Protein AF-A0A969ILR8-F1 (afdb_monomer)

Mean predicted aligned error: 14.17 Å

Secondary structure (DSSP, 8-state):
------------------HHHHHHHHHHHHHHHH-TTS-TT------THHHHHHHHHHHH-HHHHHHHHHHHTT-TT--GGGGHHHHHHHHHHHHHHHHHHHHHHHHHHS-HHHHHHHHHHHHHHS-GGGTSS---THHHHHHHHHHHHHHHHHGGG-HHHHHHHHHHHHHHHHH-GGGGGHHHHHHHHHHHHHHTTTTS----S----

Radius of gyration: 22.95 Å; Cα contacts (8 Å, |Δi|>4): 126; chains: 1; bounding box: 60×44×80 Å

Solvent-accessible surface area (backbone atoms only — not comparable to full-atom values): 12408 Å² total; per-residue (Å²): 136,85,86,82,83,81,81,85,88,84,77,93,85,71,88,78,77,57,68,64,61,56,49,52,54,49,51,51,53,49,53,73,66,64,65,80,80,66,72,92,85,68,77,71,84,72,41,68,34,47,64,52,52,52,52,56,48,26,75,77,34,66,51,38,38,51,40,50,55,36,61,73,66,70,46,98,76,62,67,76,75,32,47,48,68,59,51,52,50,50,52,52,41,52,54,51,32,50,55,46,50,32,52,48,38,24,71,72,68,76,34,67,68,62,10,51,50,52,47,51,53,48,52,66,70,50,55,64,77,74,66,64,92,53,97,59,64,63,60,58,33,54,27,28,51,46,49,18,53,46,26,52,70,57,23,84,80,36,70,71,36,41,51,50,17,51,51,29,49,60,53,28,33,37,47,41,66,78,50,57,63,51,53,63,54,50,53,50,50,51,54,56,61,53,58,68,62,75,70,60,78,72,92,68,85,88,87,87,129

Structure (mmCIF, N/CA/C/O backbone):
data_AF-A0A969ILR8-F1
#
_entry.id   AF-A0A969ILR8-F1
#
loop_
_atom_site.group_PDB
_atom_site.id
_atom_site.type_symbol
_atom_site.label_atom_id
_atom_site.label_alt_id
_atom_site.label_comp_id
_atom_site.label_asym_id
_atom_site.label_entity_id
_atom_site.label_seq_id
_atom_site.pdbx_PDB_ins_code
_atom_site.Cartn_x
_atom_site.Cartn_y
_atom_site.Cartn_z
_atom_site.occupancy
_atom_site.B_iso_or_equiv
_atom_site.auth_seq_id
_atom_site.auth_comp_id
_atom_site.auth_asym_id
_atom_site.auth_atom_id
_atom_site.pdbx_PDB_model_num
ATOM 1 N N . MET A 1 1 ? 36.011 15.631 8.213 1.00 34.16 1 MET A N 1
ATOM 2 C CA . MET A 1 1 ? 35.643 14.406 8.957 1.00 34.16 1 MET A CA 1
ATOM 3 C C . MET A 1 1 ? 34.887 13.493 8.006 1.00 34.16 1 MET A C 1
ATOM 5 O O . MET A 1 1 ? 33.755 13.797 7.661 1.00 34.16 1 MET A O 1
ATOM 9 N N . ALA A 1 2 ? 35.553 12.461 7.486 1.00 30.56 2 ALA A N 1
ATOM 10 C CA . ALA A 1 2 ? 34.977 11.512 6.537 1.00 30.56 2 ALA A CA 1
ATOM 11 C C . ALA A 1 2 ? 34.326 10.360 7.314 1.00 30.56 2 ALA A C 1
ATOM 13 O O . ALA A 1 2 ? 35.002 9.664 8.071 1.00 30.56 2 ALA A O 1
ATOM 14 N N . VAL A 1 3 ? 33.015 10.184 7.158 1.00 28.25 3 VAL A N 1
ATOM 15 C CA . VAL A 1 3 ? 32.277 9.073 7.766 1.00 28.25 3 VAL A CA 1
ATOM 16 C C . VAL A 1 3 ? 32.427 7.858 6.854 1.00 28.25 3 VAL A C 1
ATOM 18 O O . VAL A 1 3 ? 31.887 7.815 5.753 1.00 28.25 3 VAL A O 1
ATOM 21 N N . SER A 1 4 ? 33.219 6.889 7.310 1.00 25.05 4 SER A N 1
ATOM 22 C CA . SER A 1 4 ? 33.406 5.586 6.672 1.00 25.05 4 SER A CA 1
ATOM 23 C C . SER A 1 4 ? 32.201 4.696 6.973 1.00 25.05 4 SER A C 1
ATOM 25 O O . SER A 1 4 ? 31.997 4.284 8.115 1.00 25.05 4 SER A O 1
ATOM 27 N N . VAL A 1 5 ? 31.385 4.409 5.958 1.00 32.78 5 VAL A N 1
ATOM 28 C CA . VAL A 1 5 ? 30.287 3.440 6.054 1.00 32.78 5 VAL A CA 1
ATOM 29 C C . VAL A 1 5 ? 30.854 2.058 5.729 1.00 32.78 5 VAL A C 1
ATOM 31 O O . VAL A 1 5 ? 30.975 1.672 4.568 1.00 32.78 5 VAL A O 1
ATOM 34 N N . ARG A 1 6 ? 31.247 1.307 6.764 1.00 30.53 6 ARG A N 1
ATOM 35 C CA . ARG A 1 6 ? 31.554 -0.125 6.641 1.00 30.53 6 ARG A CA 1
ATOM 36 C C . ARG A 1 6 ? 30.244 -0.899 6.498 1.00 30.53 6 ARG A C 1
ATOM 38 O O . ARG A 1 6 ? 29.466 -0.986 7.444 1.00 30.53 6 ARG A O 1
ATOM 45 N N . ALA A 1 7 ? 30.020 -1.447 5.307 1.00 36.53 7 ALA A N 1
ATOM 46 C CA . ALA A 1 7 ? 28.910 -2.342 5.013 1.00 36.53 7 ALA A CA 1
ATOM 47 C C . ALA A 1 7 ? 29.037 -3.642 5.828 1.00 36.53 7 ALA A C 1
ATOM 49 O O . ALA A 1 7 ? 30.096 -4.270 5.882 1.00 36.53 7 ALA A O 1
ATOM 50 N N . PHE A 1 8 ? 27.938 -4.020 6.475 1.00 32.69 8 PHE A N 1
ATOM 51 C CA . PHE A 1 8 ? 27.799 -5.227 7.276 1.00 32.69 8 PHE A CA 1
ATOM 52 C C . PHE A 1 8 ? 27.589 -6.421 6.334 1.00 32.69 8 PHE A C 1
ATOM 54 O O . PHE A 1 8 ? 26.557 -6.530 5.677 1.00 32.69 8 PHE A O 1
ATOM 61 N N . ALA A 1 9 ? 28.583 -7.303 6.239 1.00 37.62 9 ALA A N 1
ATOM 62 C CA . ALA A 1 9 ? 28.491 -8.554 5.498 1.00 37.62 9 ALA A CA 1
ATOM 63 C C . ALA A 1 9 ? 27.985 -9.668 6.424 1.00 37.62 9 ALA A C 1
ATOM 65 O O . ALA A 1 9 ? 28.756 -10.183 7.229 1.00 37.62 9 ALA A O 1
ATOM 66 N N . VAL A 1 10 ? 26.716 -10.067 6.294 1.00 34.03 10 VAL A N 1
ATOM 67 C CA . VAL A 1 10 ? 26.215 -11.353 6.812 1.00 34.03 10 VAL A CA 1
ATOM 68 C C . VAL A 1 10 ? 25.134 -11.901 5.878 1.00 34.03 10 VAL A C 1
ATOM 70 O O . VAL A 1 10 ? 23.988 -11.476 5.942 1.00 34.03 10 VAL A O 1
ATOM 73 N N . ALA A 1 11 ? 25.521 -12.853 5.026 1.00 33.16 11 ALA A N 1
ATOM 74 C CA . ALA A 1 11 ? 24.779 -14.083 4.717 1.00 33.16 11 ALA A CA 1
ATOM 75 C C . ALA A 1 11 ? 25.591 -14.892 3.689 1.00 33.16 11 ALA A C 1
ATOM 77 O O . ALA A 1 11 ? 25.561 -14.634 2.487 1.00 33.16 11 ALA A O 1
ATOM 78 N N . ARG A 1 12 ? 26.366 -15.867 4.178 1.00 39.00 12 ARG A N 1
ATOM 79 C CA . ARG A 1 12 ? 26.972 -16.913 3.344 1.00 39.00 12 ARG A CA 1
ATOM 80 C C . ARG A 1 12 ? 25.837 -17.763 2.770 1.00 39.00 12 ARG A C 1
ATOM 82 O O . ARG A 1 12 ? 25.139 -18.400 3.552 1.00 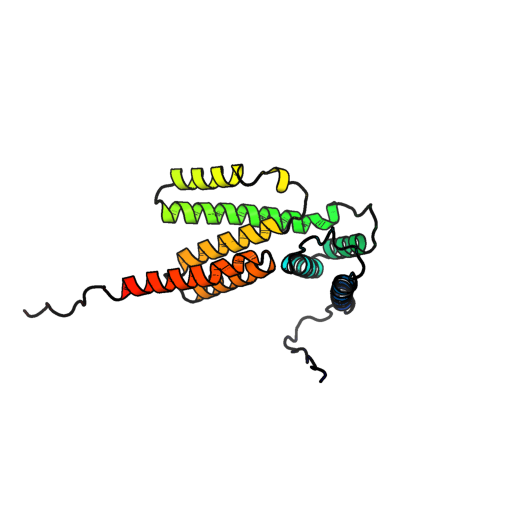39.00 12 ARG A O 1
ATOM 89 N N . GLY A 1 13 ? 25.669 -17.786 1.446 1.00 36.00 13 GLY A N 1
ATOM 90 C CA . GLY A 1 13 ? 24.767 -18.754 0.810 1.00 36.00 13 GLY A CA 1
ATOM 91 C C . GLY A 1 13 ? 24.103 -18.382 -0.517 1.00 36.00 13 GLY A C 1
ATOM 92 O O . GLY A 1 13 ? 23.265 -19.153 -0.962 1.00 36.00 13 GLY A O 1
ATOM 93 N N . ALA A 1 14 ? 24.444 -17.267 -1.168 1.00 36.47 14 ALA A N 1
ATOM 94 C CA . ALA A 1 14 ? 24.002 -16.992 -2.539 1.00 36.47 14 ALA A CA 1
ATOM 95 C C . ALA A 1 14 ? 25.203 -16.517 -3.364 1.00 36.47 14 ALA A C 1
ATOM 97 O O . ALA A 1 14 ? 25.623 -15.362 -3.297 1.00 36.47 14 ALA A O 1
ATOM 98 N N . SER A 1 15 ? 25.827 -17.459 -4.066 1.00 42.66 15 SER A N 1
ATOM 99 C CA . SER A 1 15 ? 26.887 -17.193 -5.031 1.00 42.66 15 SER A CA 1
ATOM 100 C C . SER A 1 15 ? 26.340 -16.354 -6.186 1.00 42.66 15 SER A C 1
ATOM 102 O O . SER A 1 15 ? 25.283 -16.676 -6.719 1.00 42.66 15 SER A O 1
ATOM 104 N N . THR A 1 16 ? 27.105 -15.314 -6.533 1.00 46.12 16 THR A N 1
ATOM 105 C CA . THR A 1 16 ? 26.959 -14.390 -7.674 1.00 46.12 16 THR A CA 1
ATOM 106 C C . THR A 1 16 ? 25.741 -13.465 -7.642 1.00 46.12 16 THR A C 1
ATOM 108 O O . THR A 1 16 ? 24.853 -13.542 -8.483 1.00 46.12 16 THR A O 1
ATOM 111 N N . ILE A 1 17 ? 25.744 -12.516 -6.702 1.00 49.50 17 ILE A N 1
ATOM 112 C CA . ILE A 1 17 ? 25.090 -11.222 -6.936 1.00 49.50 17 ILE A CA 1
ATOM 113 C C . ILE A 1 17 ? 25.981 -10.475 -7.934 1.00 49.50 17 ILE A C 1
ATOM 115 O O . ILE A 1 17 ? 27.105 -10.100 -7.594 1.00 49.50 17 ILE A O 1
ATOM 119 N N . ASP A 1 18 ? 25.502 -10.325 -9.169 1.00 47.72 18 ASP A N 1
ATOM 120 C CA . ASP A 1 18 ? 26.200 -9.622 -10.246 1.00 47.72 18 ASP A CA 1
ATOM 121 C C . ASP A 1 18 ? 26.643 -8.234 -9.784 1.00 47.72 18 ASP A C 1
ATOM 123 O O . ASP A 1 18 ? 25.820 -7.387 -9.424 1.00 47.72 18 ASP A O 1
ATOM 127 N N . ILE A 1 19 ? 27.949 -7.985 -9.840 1.00 52.38 19 ILE A N 1
ATOM 128 C CA . ILE A 1 19 ? 28.579 -6.703 -9.494 1.00 52.38 19 ILE A CA 1
ATOM 129 C C . ILE A 1 19 ? 27.966 -5.557 -10.325 1.00 52.38 19 ILE A C 1
ATOM 131 O O . ILE A 1 19 ? 27.822 -4.437 -9.835 1.00 52.38 19 ILE A O 1
ATOM 135 N N . GLU A 1 20 ? 27.478 -5.853 -11.534 1.00 49.97 20 GLU A N 1
ATOM 136 C CA . GLU A 1 20 ? 26.747 -4.898 -12.369 1.00 49.97 20 GLU A CA 1
ATOM 137 C C . GLU A 1 20 ? 25.431 -4.404 -11.751 1.00 49.97 20 GLU A C 1
ATOM 139 O O . GLU A 1 20 ? 25.041 -3.262 -11.982 1.00 49.97 20 GLU A O 1
ATOM 144 N N . SER A 1 21 ? 24.719 -5.227 -10.977 1.00 49.81 21 SER A N 1
ATOM 145 C CA . SER A 1 21 ? 23.444 -4.817 -10.366 1.00 49.81 21 SER A CA 1
ATOM 146 C C . SER A 1 21 ? 23.652 -3.750 -9.283 1.00 49.81 21 SER A C 1
ATOM 148 O O . SER A 1 21 ? 22.871 -2.803 -9.172 1.00 49.81 21 SER A O 1
ATOM 150 N N . ILE A 1 22 ? 24.765 -3.850 -8.548 1.00 56.38 22 ILE A N 1
ATOM 151 C CA . ILE A 1 22 ? 25.182 -2.882 -7.527 1.00 56.38 22 ILE A CA 1
ATOM 152 C C . ILE A 1 22 ? 25.663 -1.587 -8.192 1.00 56.38 22 ILE A C 1
ATOM 154 O O . ILE A 1 22 ? 25.356 -0.491 -7.721 1.00 56.38 22 ILE A O 1
ATOM 158 N N . GLN A 1 23 ? 26.370 -1.700 -9.317 1.00 59.28 23 GLN A N 1
ATOM 159 C CA . GLN A 1 23 ? 26.870 -0.549 -10.063 1.00 59.28 23 GLN A CA 1
ATOM 160 C C . GLN A 1 23 ? 25.727 0.246 -10.711 1.00 59.28 23 GLN A C 1
ATOM 162 O O . GLN A 1 23 ? 25.683 1.464 -10.573 1.00 59.28 23 GLN A O 1
ATOM 167 N N . VAL A 1 24 ? 24.717 -0.436 -11.266 1.00 60.59 24 VAL A N 1
ATOM 168 C CA . VAL A 1 24 ? 23.491 0.201 -11.780 1.00 60.59 24 VAL A CA 1
ATOM 169 C C . VAL A 1 24 ? 22.712 0.913 -10.670 1.00 60.59 24 VAL A C 1
ATOM 171 O O . VAL A 1 24 ? 22.234 2.024 -10.885 1.00 60.59 24 VAL A O 1
ATOM 174 N N . ALA A 1 25 ? 22.608 0.334 -9.469 1.00 56.94 25 ALA A N 1
ATOM 175 C CA . ALA A 1 25 ? 21.956 0.998 -8.336 1.00 56.94 25 ALA A CA 1
ATOM 176 C C . ALA A 1 25 ? 22.736 2.2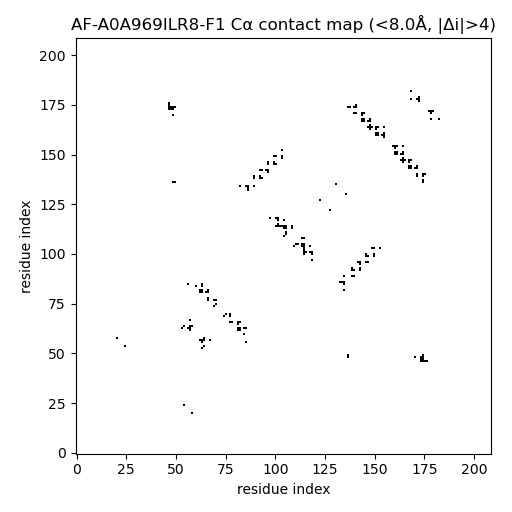40 -7.855 1.00 56.94 25 ALA A C 1
ATOM 178 O O . ALA A 1 25 ? 22.134 3.263 -7.519 1.00 56.94 25 ALA A O 1
ATOM 179 N N . SER A 1 26 ? 24.071 2.171 -7.860 1.00 59.12 26 SER A N 1
ATOM 180 C CA . SER A 1 26 ? 24.953 3.286 -7.498 1.00 59.12 26 SER A CA 1
ATOM 181 C C . SER A 1 26 ? 24.911 4.419 -8.528 1.00 59.12 26 SER A C 1
ATOM 183 O O . SER A 1 26 ? 24.821 5.589 -8.152 1.00 59.12 26 SER A O 1
ATOM 185 N N . ASP A 1 27 ? 24.932 4.096 -9.820 1.00 57.25 27 ASP A N 1
ATOM 186 C CA . ASP A 1 27 ? 24.860 5.083 -10.900 1.00 57.25 27 ASP A CA 1
ATOM 187 C C . ASP A 1 27 ? 23.462 5.704 -10.999 1.00 57.25 27 ASP A C 1
ATOM 189 O O . ASP A 1 27 ? 23.335 6.905 -11.239 1.00 57.25 27 ASP A O 1
ATOM 193 N N . LEU A 1 28 ? 22.411 4.933 -10.695 1.00 57.44 28 LEU A N 1
ATOM 194 C CA . LEU A 1 28 ? 21.053 5.450 -10.544 1.00 57.44 28 LEU A CA 1
ATOM 195 C C . LEU A 1 28 ? 20.968 6.462 -9.396 1.00 57.44 28 LEU A C 1
ATOM 197 O O . LEU A 1 28 ? 20.410 7.542 -9.572 1.00 57.44 28 LEU A O 1
ATOM 201 N N . HIS A 1 29 ? 21.556 6.154 -8.236 1.00 54.34 29 HIS A N 1
ATOM 202 C CA . HIS A 1 29 ? 21.597 7.089 -7.111 1.00 54.34 29 HIS A CA 1
ATOM 203 C C . HIS A 1 29 ? 22.391 8.358 -7.457 1.00 54.34 29 HIS A C 1
ATOM 205 O O . HIS A 1 29 ? 21.930 9.466 -7.190 1.00 54.34 29 HIS A O 1
ATOM 211 N N . ARG A 1 30 ? 23.549 8.211 -8.115 1.00 57.84 30 ARG A N 1
ATOM 212 C CA . ARG A 1 30 ? 24.419 9.333 -8.486 1.00 57.84 30 ARG A CA 1
ATOM 213 C C . ARG A 1 30 ? 23.772 10.248 -9.532 1.00 57.84 30 ARG A C 1
ATOM 215 O O . ARG A 1 30 ? 23.797 11.463 -9.342 1.00 57.84 30 ARG A O 1
ATOM 222 N N . ASN A 1 31 ? 23.126 9.701 -10.563 1.00 55.41 31 ASN A N 1
ATOM 223 C CA . ASN A 1 31 ? 22.404 10.497 -11.564 1.00 55.41 31 ASN A CA 1
ATOM 224 C C . ASN A 1 31 ? 21.201 11.231 -10.960 1.00 55.41 31 ASN A C 1
ATOM 226 O O . ASN A 1 31 ? 21.012 12.409 -11.248 1.00 55.41 31 ASN A O 1
ATOM 230 N N . LEU A 1 32 ? 20.466 10.598 -10.039 1.00 55.03 32 LEU A N 1
ATOM 231 C CA . LEU A 1 32 ? 19.371 11.254 -9.313 1.00 55.03 32 LEU A CA 1
ATOM 232 C C . LEU A 1 32 ? 19.853 12.417 -8.427 1.00 55.03 32 LEU A C 1
ATOM 234 O O . LEU A 1 32 ? 19.101 13.360 -8.198 1.00 55.03 32 LEU A O 1
ATOM 238 N N . THR A 1 33 ? 21.096 12.374 -7.936 1.00 54.69 33 THR A N 1
ATOM 239 C CA . THR A 1 33 ? 21.696 13.472 -7.153 1.00 54.69 33 THR A CA 1
ATOM 240 C C . THR A 1 33 ? 22.425 14.523 -7.998 1.00 54.69 33 THR A C 1
ATOM 242 O O . THR A 1 33 ? 22.646 15.633 -7.520 1.00 54.69 33 THR A O 1
ATOM 245 N N . SER A 1 34 ? 22.799 14.199 -9.242 1.00 47.06 34 SER A N 1
ATOM 246 C CA . SER A 1 34 ? 23.592 15.074 -10.119 1.00 47.06 34 SER A CA 1
ATOM 247 C C . SER A 1 34 ? 22.745 15.985 -11.019 1.00 47.06 34 SER A C 1
ATOM 249 O O . SER A 1 34 ? 23.289 16.909 -11.621 1.00 47.06 34 SER A O 1
ATOM 251 N N . GLU A 1 35 ? 21.426 15.792 -11.086 1.00 46.53 35 GLU A N 1
ATOM 252 C CA . GLU A 1 35 ? 20.478 16.608 -11.868 1.00 46.53 35 GLU A CA 1
ATOM 253 C C . GLU A 1 35 ? 20.163 17.981 -11.214 1.00 46.53 35 GLU A C 1
ATOM 255 O O . GLU A 1 35 ? 19.049 18.498 -11.264 1.00 46.53 35 GLU A O 1
ATOM 260 N N . SER A 1 36 ? 21.166 18.610 -10.588 1.00 46.19 36 SER A N 1
ATOM 261 C CA . SER A 1 36 ? 21.066 19.908 -9.896 1.00 46.19 36 SER A CA 1
ATOM 262 C C . SER A 1 36 ? 21.223 21.127 -10.831 1.00 46.19 36 SER A C 1
ATOM 264 O O . SER A 1 36 ? 21.607 22.210 -10.382 1.00 46.19 36 SER A O 1
ATOM 266 N N . SER A 1 37 ? 20.927 20.984 -12.124 1.00 43.88 37 SER A N 1
ATOM 267 C CA . SER A 1 37 ? 20.947 22.086 -13.104 1.00 43.88 37 SER A CA 1
ATOM 268 C C . SER A 1 37 ? 19.684 22.171 -13.972 1.00 43.88 37 SER A C 1
ATOM 270 O O . SER A 1 37 ? 19.697 22.806 -15.025 1.00 43.88 37 SER A O 1
ATOM 272 N N . VAL A 1 38 ? 18.569 21.583 -13.527 1.00 45.62 38 VAL A N 1
ATOM 273 C CA . VAL A 1 38 ? 17.259 21.734 -14.182 1.00 45.62 38 VAL A CA 1
ATOM 274 C C . VAL A 1 38 ? 16.524 22.951 -13.589 1.00 45.62 38 VAL A C 1
ATOM 276 O O . VAL A 1 38 ? 16.499 23.114 -12.364 1.00 45.62 38 VAL A O 1
ATOM 279 N N . PRO A 1 39 ? 15.940 23.843 -14.415 1.00 37.00 39 PRO A N 1
ATOM 280 C CA . PRO A 1 39 ? 15.222 25.028 -13.949 1.00 37.00 39 PRO A CA 1
ATOM 281 C C . PRO A 1 39 ? 14.120 24.679 -12.932 1.00 37.00 39 PRO A C 1
ATOM 283 O O . PRO A 1 39 ? 13.369 23.719 -13.097 1.00 37.00 39 PRO A O 1
ATOM 286 N N . ARG A 1 40 ? 14.022 25.507 -11.882 1.00 38.69 40 ARG A N 1
ATOM 287 C CA . ARG A 1 40 ? 13.188 25.384 -10.662 1.00 38.69 40 ARG A CA 1
ATOM 288 C C . ARG A 1 40 ? 11.665 25.230 -10.853 1.00 38.69 40 ARG A C 1
ATOM 290 O O . ARG A 1 40 ? 10.934 25.309 -9.873 1.00 38.69 40 ARG A O 1
ATOM 297 N N . THR A 1 41 ? 11.153 25.007 -12.057 1.00 40.16 41 THR A N 1
ATOM 298 C CA . THR A 1 41 ? 9.705 24.970 -12.338 1.00 40.16 41 THR A CA 1
ATOM 299 C C . THR A 1 41 ? 9.142 23.582 -12.644 1.00 40.16 41 THR A C 1
ATOM 301 O O . THR A 1 41 ? 7.932 23.447 -12.788 1.00 40.16 41 THR A O 1
ATOM 304 N N . ALA A 1 42 ? 9.963 22.529 -12.652 1.00 36.78 42 ALA A N 1
ATOM 305 C CA . ALA A 1 42 ? 9.485 21.149 -12.763 1.00 36.78 42 ALA A CA 1
ATOM 306 C C . ALA A 1 42 ? 10.218 20.215 -11.792 1.00 36.78 42 ALA A C 1
ATOM 308 O O . ALA A 1 42 ? 10.663 19.132 -12.158 1.00 36.78 42 ALA A O 1
ATOM 309 N N . GLN A 1 43 ? 10.324 20.615 -10.522 1.00 38.59 43 GLN A N 1
ATOM 310 C CA . GLN A 1 43 ? 10.603 19.671 -9.441 1.00 38.59 43 GLN A CA 1
ATOM 311 C C . GLN A 1 43 ? 9.380 18.753 -9.306 1.00 38.59 43 GLN A C 1
ATOM 313 O O . GLN A 1 43 ? 8.498 18.966 -8.477 1.00 38.59 43 GLN A O 1
ATOM 318 N N . HIS A 1 44 ? 9.285 17.743 -10.174 1.00 43.12 44 HIS A N 1
ATOM 319 C CA . HIS A 1 44 ? 8.435 16.593 -9.916 1.00 43.12 44 HIS A CA 1
ATOM 320 C C . HIS A 1 44 ? 8.839 16.075 -8.538 1.00 43.12 44 HIS A C 1
ATOM 322 O O . HIS A 1 44 ? 9.959 15.596 -8.366 1.00 43.12 44 HIS A O 1
ATOM 328 N N . HIS A 1 45 ? 7.948 16.245 -7.559 1.00 44.62 45 HIS A N 1
ATOM 329 C CA . HIS A 1 45 ? 8.020 15.670 -6.219 1.00 44.62 45 HIS A CA 1
ATOM 330 C C . HIS A 1 45 ? 8.093 14.140 -6.354 1.00 44.62 45 HIS A C 1
ATOM 332 O O . HIS A 1 45 ? 7.108 13.423 -6.209 1.00 44.62 45 HIS A O 1
ATOM 338 N N . ARG A 1 46 ? 9.263 13.616 -6.727 1.00 55.09 46 ARG A N 1
ATOM 339 C CA . ARG A 1 46 ? 9.536 12.186 -6.751 1.00 55.09 46 ARG A CA 1
ATOM 340 C C . ARG A 1 46 ? 9.836 11.789 -5.321 1.00 55.09 46 ARG A C 1
ATOM 342 O O . ARG A 1 46 ? 10.931 11.980 -4.807 1.00 55.09 46 ARG A O 1
ATOM 349 N N . THR A 1 47 ? 8.813 11.261 -4.678 1.00 63.09 47 THR A N 1
ATOM 350 C CA . THR A 1 47 ? 8.881 10.655 -3.354 1.00 63.09 47 THR A CA 1
ATOM 351 C C . THR A 1 47 ? 9.937 9.539 -3.356 1.00 63.09 47 THR A C 1
ATOM 353 O O . THR A 1 47 ? 9.926 8.713 -4.280 1.00 63.09 47 THR A O 1
ATOM 356 N N . PRO A 1 48 ? 10.841 9.476 -2.362 1.00 69.38 48 PRO A N 1
ATOM 357 C CA . PRO A 1 48 ? 11.999 8.575 -2.374 1.00 69.38 48 PRO A CA 1
ATOM 358 C C . PRO A 1 48 ? 11.634 7.081 -2.380 1.00 69.38 48 PRO A C 1
ATOM 360 O O . PRO A 1 48 ? 12.453 6.252 -2.771 1.00 69.38 48 PRO A O 1
ATOM 363 N N . GLY A 1 49 ? 10.406 6.715 -2.005 1.00 72.50 49 GLY A N 1
ATOM 364 C CA . GLY A 1 49 ? 9.928 5.332 -2.028 1.00 72.50 49 GLY A CA 1
ATOM 365 C C . GLY A 1 49 ? 9.791 4.739 -3.434 1.00 72.50 49 GLY A C 1
ATOM 366 O O . GLY A 1 49 ? 10.048 3.554 -3.629 1.00 72.50 49 GLY A O 1
ATOM 367 N N . HIS A 1 50 ? 9.452 5.550 -4.440 1.00 74.94 50 HIS A N 1
ATOM 368 C CA . HIS A 1 50 ? 9.264 5.064 -5.811 1.00 74.94 50 HIS A CA 1
ATOM 369 C C . HIS A 1 50 ? 10.550 4.524 -6.469 1.00 74.94 50 HIS A C 1
ATOM 371 O O . HIS A 1 50 ? 10.512 3.406 -6.985 1.00 74.94 50 HIS A O 1
ATOM 377 N N . PRO A 1 51 ? 11.696 5.242 -6.463 1.00 76.25 51 PRO A N 1
ATOM 378 C CA . PRO A 1 51 ? 12.935 4.699 -7.018 1.00 76.25 51 PRO A CA 1
ATOM 379 C C . PRO A 1 51 ? 13.428 3.472 -6.244 1.00 76.25 51 PRO A C 1
ATOM 381 O O . PRO A 1 51 ? 13.978 2.560 -6.854 1.00 76.25 51 PRO A O 1
ATOM 384 N N . LEU A 1 52 ? 13.188 3.406 -4.930 1.00 80.56 52 LEU A N 1
ATOM 385 C CA . LEU A 1 52 ? 13.553 2.244 -4.123 1.00 80.56 52 LEU A CA 1
ATOM 386 C C . LEU A 1 52 ? 12.732 1.006 -4.510 1.00 80.56 52 LEU A C 1
ATOM 388 O O . LEU A 1 52 ? 13.300 -0.062 -4.715 1.00 80.56 52 LEU A O 1
ATOM 392 N N . LEU A 1 53 ? 11.416 1.156 -4.683 1.00 80.94 53 LEU A N 1
ATOM 393 C CA . LEU A 1 53 ? 10.548 0.078 -5.159 1.00 80.94 53 LEU A CA 1
ATOM 394 C C . LEU A 1 53 ? 10.983 -0.417 -6.546 1.00 80.94 53 LEU A C 1
ATOM 396 O O . LEU A 1 53 ? 11.116 -1.619 -6.755 1.00 80.94 53 LEU A O 1
ATOM 400 N N . LEU A 1 54 ? 11.262 0.505 -7.472 1.00 80.88 54 LEU A N 1
ATOM 401 C CA . LEU A 1 54 ? 11.764 0.162 -8.802 1.00 80.88 54 LEU A CA 1
ATOM 402 C C . LEU A 1 54 ? 13.091 -0.598 -8.744 1.00 80.88 54 LEU A C 1
ATOM 404 O O . LEU A 1 54 ? 13.243 -1.595 -9.444 1.00 80.88 54 LEU A O 1
ATOM 408 N N . ALA A 1 55 ? 14.028 -0.164 -7.899 1.00 80.06 55 ALA A N 1
ATOM 409 C CA . ALA A 1 55 ? 15.314 -0.830 -7.729 1.00 80.06 55 ALA A CA 1
ATOM 410 C C . ALA A 1 55 ? 15.152 -2.251 -7.170 1.00 80.06 55 ALA A C 1
ATOM 412 O O . ALA A 1 55 ? 15.768 -3.180 -7.683 1.00 80.06 55 ALA A O 1
ATOM 413 N N . VAL A 1 56 ? 14.287 -2.442 -6.168 1.00 83.06 56 VAL A N 1
ATOM 414 C CA . VAL A 1 56 ? 14.004 -3.770 -5.602 1.00 83.06 56 VAL A CA 1
ATOM 415 C C . VAL A 1 56 ? 13.391 -4.689 -6.655 1.00 83.06 56 VAL A C 1
ATOM 417 O O . VAL A 1 56 ? 13.840 -5.822 -6.811 1.00 83.06 56 VAL A O 1
ATOM 420 N N . VAL A 1 57 ? 12.405 -4.209 -7.417 1.00 84.31 57 VAL A N 1
ATOM 421 C CA . VAL A 1 57 ? 11.790 -5.023 -8.473 1.00 84.31 57 VAL A CA 1
ATOM 422 C C . VAL A 1 57 ? 12.791 -5.322 -9.592 1.00 84.31 57 VAL A C 1
ATOM 424 O O . VAL A 1 57 ? 12.802 -6.438 -10.091 1.00 84.31 57 VAL A O 1
ATOM 427 N N . ALA A 1 58 ? 13.683 -4.392 -9.941 1.00 83.88 58 ALA A N 1
ATOM 428 C CA . ALA A 1 58 ? 14.720 -4.610 -10.953 1.00 83.88 58 ALA A CA 1
ATOM 429 C C . ALA A 1 58 ? 15.763 -5.671 -10.565 1.00 83.88 58 ALA A C 1
ATOM 431 O O . ALA A 1 58 ? 16.389 -6.258 -11.446 1.00 83.88 58 ALA A O 1
ATOM 432 N N . ILE A 1 59 ? 15.967 -5.918 -9.266 1.00 83.81 59 ILE A N 1
ATOM 433 C CA . ILE A 1 59 ? 16.817 -7.021 -8.788 1.00 83.81 59 ILE A CA 1
ATOM 434 C C . ILE A 1 59 ? 16.135 -8.371 -9.048 1.00 83.81 59 ILE A C 1
ATOM 436 O O . ILE A 1 59 ? 16.810 -9.351 -9.350 1.00 83.81 59 ILE A O 1
ATOM 440 N N . VAL A 1 60 ? 14.806 -8.424 -8.931 1.00 85.75 60 VAL A N 1
ATOM 441 C CA . VAL A 1 60 ? 14.018 -9.660 -9.051 1.00 85.75 60 VAL A CA 1
ATOM 442 C C . VAL A 1 60 ? 13.609 -9.943 -10.500 1.00 85.75 60 VAL A C 1
ATOM 444 O O . VAL A 1 60 ? 13.563 -11.102 -10.903 1.00 85.75 60 VAL A O 1
ATOM 447 N N . ASP A 1 61 ? 13.326 -8.904 -11.288 1.00 84.50 61 ASP A N 1
ATOM 448 C CA . ASP A 1 61 ? 12.874 -9.010 -12.674 1.00 84.50 61 ASP A CA 1
ATOM 449 C C . ASP A 1 61 ? 13.846 -8.310 -13.647 1.00 84.50 61 ASP A C 1
ATOM 451 O O . ASP A 1 61 ? 13.933 -7.072 -13.670 1.00 84.50 61 ASP A O 1
ATOM 455 N N . PRO A 1 62 ? 14.546 -9.073 -14.509 1.00 81.81 62 PRO A N 1
ATOM 456 C CA . PRO A 1 62 ? 15.481 -8.512 -15.477 1.00 81.81 62 PRO A CA 1
ATOM 457 C C . PRO A 1 62 ? 14.799 -7.632 -16.536 1.00 81.81 62 PRO A C 1
ATOM 459 O O . PRO A 1 62 ? 15.439 -6.715 -17.054 1.00 81.81 62 PRO A O 1
ATOM 462 N N . ASN A 1 63 ? 13.511 -7.841 -16.837 1.00 82.94 63 ASN A N 1
ATOM 463 C CA . ASN A 1 63 ? 12.776 -7.009 -17.798 1.00 82.94 63 ASN A CA 1
ATOM 464 C C . ASN A 1 63 ? 12.596 -5.587 -17.265 1.00 82.94 63 ASN A C 1
ATOM 466 O O . ASN A 1 63 ? 12.778 -4.614 -17.998 1.00 82.94 63 ASN A O 1
ATOM 470 N N . VAL A 1 64 ? 12.328 -5.460 -15.964 1.00 81.06 64 VAL A N 1
ATOM 471 C CA . VAL A 1 64 ? 12.224 -4.164 -15.288 1.00 81.06 64 VAL A CA 1
ATOM 472 C C . VAL A 1 64 ? 13.583 -3.466 -15.265 1.00 81.06 64 VAL A C 1
ATOM 474 O O . VAL A 1 64 ? 13.651 -2.267 -15.534 1.00 81.06 64 VAL A O 1
ATOM 477 N N . ARG A 1 65 ? 14.681 -4.204 -15.040 1.00 81.56 65 ARG A N 1
ATOM 478 C CA . ARG A 1 65 ? 16.052 -3.665 -15.129 1.00 81.56 65 ARG A CA 1
ATOM 479 C C . ARG A 1 65 ? 16.363 -3.115 -16.525 1.00 81.56 65 ARG A C 1
ATOM 481 O O . ARG A 1 65 ? 16.905 -2.017 -16.636 1.00 81.56 65 ARG A O 1
ATOM 488 N N . GLN A 1 66 ? 15.985 -3.837 -17.581 1.00 80.88 66 GLN A N 1
ATOM 489 C CA . GLN A 1 66 ? 16.134 -3.377 -18.967 1.00 80.88 66 GLN A CA 1
ATOM 490 C C . GLN A 1 66 ? 15.243 -2.164 -19.272 1.00 80.88 66 GLN A C 1
ATOM 492 O O . GLN A 1 66 ? 15.698 -1.217 -19.913 1.00 80.88 66 GLN A O 1
ATOM 497 N N . GLY A 1 67 ? 14.005 -2.153 -18.769 1.00 79.25 67 GLY A N 1
ATOM 498 C CA . GLY A 1 67 ? 13.093 -1.010 -18.862 1.00 79.25 67 GLY A CA 1
ATOM 499 C C . GLY A 1 67 ? 13.659 0.244 -18.197 1.00 79.25 67 GLY A C 1
ATOM 500 O O . GLY A 1 67 ? 13.655 1.316 -18.802 1.00 79.25 67 GLY A O 1
ATOM 501 N N . LEU A 1 68 ? 14.228 0.103 -16.997 1.00 78.25 68 LEU A N 1
ATOM 502 C CA . LEU A 1 68 ? 14.924 1.173 -16.280 1.00 78.25 68 LEU A CA 1
ATOM 503 C C . LEU A 1 68 ? 16.134 1.685 -17.065 1.00 78.25 68 LEU A C 1
ATOM 505 O O . LEU A 1 68 ? 16.217 2.886 -17.310 1.00 78.25 68 LEU A O 1
ATOM 509 N N . ALA A 1 69 ? 17.024 0.799 -17.520 1.00 79.81 69 ALA A N 1
ATOM 510 C CA . ALA A 1 69 ? 18.194 1.182 -18.314 1.00 79.81 69 ALA A CA 1
ATOM 511 C C . ALA A 1 69 ? 17.800 1.911 -19.612 1.00 79.81 69 ALA A C 1
ATOM 513 O O . ALA A 1 69 ? 18.398 2.928 -19.956 1.00 79.81 69 ALA A O 1
ATOM 514 N N . CYS A 1 70 ? 16.748 1.446 -20.292 1.00 78.88 70 CYS A N 1
ATOM 515 C CA . CYS A 1 70 ? 16.197 2.105 -21.474 1.00 78.88 70 CYS A CA 1
ATOM 516 C C . CYS A 1 70 ? 15.630 3.497 -21.145 1.00 78.88 70 CYS A C 1
ATOM 518 O O . CYS A 1 70 ? 15.906 4.456 -21.868 1.00 78.88 70 CYS A O 1
ATOM 520 N N . SER A 1 71 ? 14.883 3.619 -20.040 1.00 73.25 71 SER A N 1
ATOM 521 C CA . SER A 1 71 ? 14.287 4.889 -19.605 1.00 73.25 71 SER A CA 1
ATOM 522 C C . SER A 1 71 ? 15.332 5.929 -19.193 1.00 73.25 71 SER A C 1
ATOM 524 O O . SER A 1 71 ? 15.132 7.118 -19.416 1.00 73.25 71 SER A O 1
ATOM 526 N N . LEU A 1 72 ? 16.464 5.483 -18.639 1.00 74.50 72 LEU A N 1
ATOM 527 C CA . LEU A 1 72 ? 17.590 6.335 -18.248 1.00 74.50 72 LEU A CA 1
ATOM 528 C C . LEU A 1 72 ? 18.452 6.746 -19.446 1.00 74.50 72 LEU A C 1
ATOM 530 O O . LEU A 1 72 ? 19.073 7.801 -19.415 1.00 74.50 72 LEU A O 1
ATOM 534 N N . ALA A 1 73 ? 18.474 5.937 -20.508 1.00 76.56 73 ALA A N 1
ATOM 535 C CA . ALA A 1 73 ? 19.187 6.229 -21.752 1.00 76.56 73 ALA A CA 1
ATOM 536 C C . ALA A 1 73 ? 18.414 7.173 -22.704 1.00 76.56 73 ALA A C 1
ATOM 538 O O . ALA A 1 73 ? 18.766 7.269 -23.880 1.00 76.56 73 ALA A O 1
ATOM 539 N N . ASP A 1 74 ? 17.355 7.831 -22.212 1.00 60.34 74 ASP A N 1
ATOM 540 C CA . ASP A 1 74 ? 16.536 8.844 -22.901 1.00 60.34 74 ASP A CA 1
ATOM 541 C C . ASP A 1 74 ? 15.970 8.399 -24.267 1.00 60.34 74 ASP A C 1
ATOM 543 O O . ASP A 1 74 ? 15.777 9.177 -25.207 1.00 60.34 74 ASP A O 1
ATOM 547 N N . ARG A 1 75 ? 15.688 7.097 -24.414 1.00 54.38 75 ARG A N 1
ATOM 548 C CA . ARG A 1 75 ? 15.084 6.569 -25.640 1.00 54.38 75 ARG A CA 1
ATOM 549 C C . ARG A 1 75 ? 13.567 6.646 -25.531 1.00 54.38 75 ARG A C 1
ATOM 551 O O . ARG A 1 75 ? 12.938 5.831 -24.868 1.00 54.38 75 ARG A O 1
ATOM 558 N N . ARG A 1 76 ? 12.961 7.572 -26.282 1.00 55.69 76 ARG A N 1
ATOM 559 C CA . ARG A 1 76 ? 11.499 7.789 -26.417 1.00 55.69 76 ARG A CA 1
ATOM 560 C C . ARG A 1 76 ? 10.672 6.561 -26.869 1.00 55.69 76 ARG A C 1
ATOM 562 O O . ARG A 1 76 ? 9.469 6.681 -27.047 1.00 55.69 76 ARG A O 1
ATOM 569 N N . HIS A 1 77 ? 11.296 5.396 -27.055 1.00 58.25 77 HIS A N 1
ATOM 570 C CA . HIS A 1 77 ? 10.698 4.168 -27.589 1.00 58.25 77 HIS A CA 1
ATOM 571 C C . HIS A 1 77 ? 11.028 2.942 -26.723 1.00 58.25 77 HIS A C 1
ATOM 573 O O . HIS A 1 77 ? 11.357 1.874 -27.239 1.00 58.25 77 HIS A O 1
ATOM 579 N N . CYS A 1 78 ? 10.986 3.079 -25.398 1.00 66.31 78 CYS A N 1
ATOM 580 C CA . CYS A 1 78 ? 11.041 1.903 -24.533 1.00 66.31 78 CYS A CA 1
ATOM 581 C C . CYS A 1 78 ? 9.721 1.131 -24.638 1.00 66.31 78 CYS A C 1
ATOM 583 O O . CYS A 1 78 ? 8.637 1.705 -24.551 1.00 66.31 78 CYS A O 1
ATOM 585 N N . ARG A 1 79 ? 9.818 -0.182 -24.855 1.00 70.00 79 ARG A N 1
ATOM 586 C CA . ARG A 1 79 ? 8.662 -1.069 -25.008 1.00 70.00 79 ARG A CA 1
ATOM 587 C C . ARG A 1 79 ? 7.850 -1.097 -23.704 1.00 70.00 79 ARG A C 1
ATOM 589 O O . ARG A 1 79 ? 8.415 -1.354 -22.644 1.00 70.00 79 ARG A O 1
ATOM 596 N N . SER A 1 80 ? 6.540 -0.852 -23.779 1.00 64.88 80 SER A N 1
ATOM 597 C CA . SER A 1 80 ? 5.631 -0.800 -22.615 1.00 64.88 80 SER A CA 1
ATOM 598 C C . SER A 1 80 ? 5.588 -2.105 -21.816 1.00 64.88 80 SER A C 1
ATOM 600 O O . SER A 1 80 ? 5.405 -2.087 -20.601 1.00 64.88 80 SER A O 1
ATOM 602 N N . ASP A 1 81 ? 5.814 -3.232 -22.493 1.00 72.06 81 ASP A N 1
ATOM 603 C CA . ASP A 1 81 ? 5.748 -4.580 -21.916 1.00 72.06 81 ASP A CA 1
ATOM 604 C C . ASP A 1 81 ? 6.813 -4.816 -20.828 1.00 72.06 81 ASP A C 1
ATOM 606 O O . ASP A 1 81 ? 6.654 -5.696 -19.985 1.00 72.06 81 ASP A O 1
ATOM 610 N N . LEU A 1 82 ? 7.876 -3.999 -20.793 1.00 74.62 82 LEU A N 1
ATOM 611 C CA . LEU A 1 82 ? 8.983 -4.114 -19.833 1.00 74.62 82 LEU A CA 1
ATOM 612 C C . LEU A 1 82 ? 8.570 -3.810 -18.380 1.00 74.62 82 LEU A C 1
ATOM 614 O O . LEU A 1 82 ? 9.304 -4.145 -17.454 1.00 74.62 82 LEU A O 1
ATOM 618 N N . PHE A 1 83 ? 7.396 -3.206 -18.167 1.00 77.88 83 PHE A N 1
ATOM 619 C CA . PHE A 1 83 ? 6.856 -2.893 -16.837 1.00 77.88 83 PHE A CA 1
ATOM 620 C C . PHE A 1 83 ? 5.647 -3.756 -16.443 1.00 77.88 83 PHE A C 1
ATOM 622 O O . PHE A 1 83 ? 4.993 -3.468 -15.436 1.00 77.88 83 PHE A O 1
ATOM 629 N N . ALA A 1 84 ? 5.353 -4.825 -17.193 1.00 82.25 84 ALA A N 1
ATOM 630 C CA . ALA A 1 84 ? 4.200 -5.697 -16.950 1.00 82.25 84 ALA A CA 1
ATOM 631 C C . ALA A 1 84 ? 4.160 -6.255 -15.515 1.00 82.25 84 ALA A C 1
ATOM 633 O O . ALA A 1 84 ? 3.103 -6.279 -14.887 1.00 82.25 84 ALA A O 1
ATOM 634 N N . THR A 1 85 ? 5.311 -6.626 -14.954 1.00 84.19 85 THR A N 1
ATOM 635 C CA . THR A 1 85 ? 5.417 -7.148 -13.582 1.00 84.19 85 THR A CA 1
ATOM 636 C C . THR A 1 85 ? 5.054 -6.104 -12.530 1.00 84.19 85 THR A C 1
ATOM 638 O O . THR A 1 85 ? 4.376 -6.415 -11.551 1.00 84.19 85 THR A O 1
ATOM 641 N N . ILE A 1 86 ? 5.444 -4.843 -12.738 1.00 82.38 86 ILE A N 1
ATOM 642 C CA . ILE A 1 86 ? 5.073 -3.754 -11.828 1.00 82.38 86 ILE A CA 1
ATOM 643 C C . ILE A 1 86 ? 3.575 -3.489 -11.912 1.00 82.38 86 ILE A C 1
ATOM 645 O O . ILE A 1 86 ? 2.925 -3.348 -10.880 1.00 82.38 86 ILE A O 1
ATOM 649 N N . LEU A 1 87 ? 3.020 -3.466 -13.123 1.00 83.31 87 LEU A N 1
ATOM 650 C CA . LEU A 1 87 ? 1.580 -3.337 -13.336 1.00 83.31 87 LEU A CA 1
ATOM 651 C C . LEU A 1 87 ? 0.811 -4.464 -12.634 1.00 83.31 87 LEU A C 1
ATOM 653 O O . LEU A 1 87 ? -0.140 -4.190 -11.905 1.00 83.31 87 LEU A O 1
ATOM 657 N N . ALA A 1 88 ? 1.259 -5.713 -12.769 1.00 86.00 88 ALA A N 1
ATOM 658 C CA . ALA A 1 88 ? 0.660 -6.848 -12.074 1.00 86.00 88 ALA A CA 1
ATOM 659 C C . ALA A 1 88 ? 0.711 -6.673 -10.545 1.00 86.00 88 ALA A C 1
ATOM 661 O O . ALA A 1 88 ? -0.305 -6.839 -9.871 1.00 86.00 88 ALA A O 1
ATOM 662 N N . LEU A 1 89 ? 1.859 -6.262 -9.993 1.00 87.19 89 LEU A N 1
ATOM 663 C CA . LEU A 1 89 ? 2.008 -5.969 -8.564 1.00 87.19 89 LEU A CA 1
ATOM 664 C C . LEU A 1 89 ? 1.072 -4.846 -8.092 1.00 87.19 89 LEU A C 1
ATOM 666 O O . LEU A 1 89 ? 0.492 -4.951 -7.013 1.00 87.19 89 LEU A O 1
ATOM 670 N N . GLN A 1 90 ? 0.883 -3.800 -8.895 1.00 87.31 90 GLN A N 1
ATOM 671 C CA . GLN A 1 90 ? -0.036 -2.704 -8.580 1.00 87.31 90 GLN A CA 1
ATOM 672 C C . GLN A 1 90 ? -1.495 -3.159 -8.562 1.00 87.31 90 GLN A C 1
ATOM 674 O O . GLN A 1 90 ? -2.229 -2.799 -7.643 1.00 87.31 90 GLN A O 1
ATOM 679 N N . VAL A 1 91 ? -1.908 -3.985 -9.528 1.00 86.12 91 VAL A N 1
ATOM 680 C CA . VAL A 1 91 ? -3.257 -4.572 -9.542 1.00 86.12 91 VAL A CA 1
ATOM 681 C C . VAL A 1 91 ? -3.461 -5.451 -8.309 1.00 86.12 91 VAL A C 1
ATOM 683 O O . VAL A 1 91 ? -4.470 -5.314 -7.619 1.00 86.12 91 VAL A O 1
ATOM 686 N N . MET A 1 92 ? -2.483 -6.292 -7.968 1.00 90.00 92 MET A N 1
ATOM 687 C CA . MET A 1 92 ? -2.550 -7.131 -6.769 1.00 90.00 92 MET A CA 1
ATOM 688 C C . MET A 1 92 ? -2.642 -6.294 -5.485 1.00 90.00 92 MET A C 1
ATOM 690 O O . MET A 1 92 ? -3.464 -6.593 -4.619 1.00 90.00 92 MET A O 1
ATOM 694 N N . ALA A 1 93 ? -1.863 -5.214 -5.374 1.00 89.12 93 ALA A N 1
ATOM 695 C CA . ALA A 1 93 ? -1.934 -4.283 -4.249 1.00 89.12 93 ALA A CA 1
ATOM 696 C C . ALA A 1 93 ? -3.301 -3.580 -4.163 1.00 89.12 93 ALA A C 1
ATOM 698 O O . ALA A 1 93 ? -3.849 -3.429 -3.069 1.00 89.12 93 ALA A O 1
ATOM 699 N N . ALA A 1 94 ? -3.894 -3.197 -5.297 1.00 86.56 94 ALA A N 1
ATOM 700 C CA . ALA A 1 94 ? -5.227 -2.598 -5.349 1.00 86.56 94 ALA A CA 1
ATOM 701 C C . ALA A 1 94 ? -6.311 -3.577 -4.867 1.00 86.56 94 ALA A C 1
ATOM 703 O O . ALA A 1 94 ? -7.132 -3.230 -4.013 1.00 86.56 94 ALA A O 1
ATOM 704 N N . VAL A 1 95 ? -6.274 -4.822 -5.354 1.00 89.88 95 VAL A N 1
ATOM 705 C CA . VAL A 1 95 ? -7.202 -5.888 -4.943 1.00 89.88 95 VAL A CA 1
ATOM 706 C C . VAL A 1 95 ? -7.061 -6.177 -3.448 1.00 89.88 95 VAL A C 1
ATOM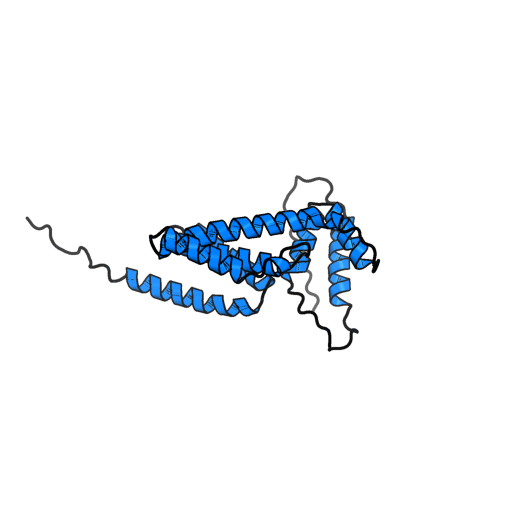 708 O O . VAL A 1 95 ? -8.059 -6.219 -2.726 1.00 89.88 95 VAL A O 1
ATOM 711 N N . ALA A 1 96 ? -5.826 -6.302 -2.957 1.00 91.12 96 ALA A N 1
ATOM 712 C CA . ALA A 1 96 ? -5.554 -6.506 -1.540 1.00 91.12 96 ALA A CA 1
ATOM 713 C C . ALA A 1 96 ? -6.054 -5.332 -0.679 1.00 91.12 96 ALA A C 1
ATOM 715 O O . ALA A 1 96 ? -6.658 -5.562 0.369 1.00 91.12 96 ALA A O 1
ATOM 716 N N . SER A 1 97 ? -5.879 -4.087 -1.137 1.00 90.19 97 SER A N 1
ATOM 717 C CA . SER A 1 97 ? -6.403 -2.895 -0.453 1.00 90.19 97 SER A CA 1
ATOM 718 C C . SER A 1 97 ? -7.925 -2.939 -0.339 1.00 90.19 97 SER A C 1
ATOM 720 O O . SER A 1 97 ? -8.464 -2.697 0.738 1.00 90.19 97 SER A O 1
ATOM 722 N N . CYS A 1 98 ? -8.624 -3.306 -1.417 1.00 90.62 98 CYS A N 1
ATOM 723 C CA . CYS A 1 98 ? -10.083 -3.422 -1.410 1.00 90.62 98 CYS A CA 1
ATOM 724 C C . CYS A 1 98 ? -10.559 -4.498 -0.428 1.00 90.62 98 CYS A C 1
ATOM 726 O O . CYS A 1 98 ? -11.483 -4.259 0.348 1.00 90.62 98 CYS A O 1
ATOM 728 N N . ALA A 1 99 ? -9.900 -5.660 -0.414 1.00 92.75 99 ALA A N 1
ATOM 729 C CA . ALA A 1 99 ? -10.213 -6.731 0.527 1.00 92.75 99 ALA A CA 1
ATOM 730 C C . ALA A 1 99 ? -9.992 -6.292 1.986 1.00 92.75 99 ALA A C 1
ATOM 732 O O . ALA A 1 99 ? -10.850 -6.519 2.839 1.00 92.75 99 ALA A O 1
ATOM 733 N N . MET A 1 100 ? -8.877 -5.615 2.278 1.00 93.88 100 MET A N 1
ATOM 734 C CA . MET A 1 100 ? -8.606 -5.073 3.614 1.00 93.88 100 MET A CA 1
ATOM 735 C C . MET A 1 100 ? -9.639 -4.021 4.016 1.00 93.88 100 MET A C 1
ATOM 737 O O . MET A 1 100 ? -10.161 -4.089 5.126 1.00 93.88 100 MET A O 1
ATOM 741 N N . LEU A 1 101 ? -9.976 -3.088 3.122 1.00 91.88 101 LEU A N 1
ATOM 742 C CA . LEU A 1 101 ? -10.978 -2.054 3.370 1.00 91.88 101 LEU A CA 1
ATOM 743 C C . LEU A 1 101 ? -12.351 -2.660 3.670 1.00 91.88 101 LEU A C 1
ATOM 745 O O . LEU A 1 101 ? -12.999 -2.237 4.625 1.00 91.88 101 LEU A O 1
ATOM 749 N N . LEU A 1 102 ? -12.760 -3.682 2.914 1.00 93.62 102 LEU A N 1
ATOM 750 C CA . LEU A 1 102 ? -14.001 -4.413 3.159 1.00 93.62 102 LEU A CA 1
ATOM 751 C C . LEU A 1 102 ? -14.017 -5.002 4.574 1.00 93.62 102 LEU A C 1
ATOM 753 O O . LEU A 1 102 ? -14.985 -4.826 5.312 1.00 93.62 102 LEU A O 1
ATOM 757 N N . ILE A 1 103 ? -12.926 -5.659 4.979 1.00 93.25 103 ILE A N 1
ATOM 758 C CA . ILE A 1 103 ? -12.817 -6.255 6.314 1.00 93.25 103 ILE A CA 1
ATOM 759 C C . ILE A 1 103 ? -12.828 -5.170 7.396 1.00 93.25 103 ILE A C 1
ATOM 761 O O . ILE A 1 103 ? -13.513 -5.341 8.402 1.00 93.25 103 ILE A O 1
ATOM 765 N N . ILE A 1 104 ? -12.108 -4.059 7.209 1.00 91.25 104 ILE A N 1
ATOM 766 C CA . ILE A 1 104 ? -12.099 -2.928 8.153 1.00 91.25 104 ILE A CA 1
ATOM 767 C C . ILE A 1 104 ? -13.515 -2.367 8.306 1.00 91.25 104 ILE A C 1
ATOM 769 O O . ILE A 1 104 ? -14.012 -2.259 9.426 1.00 91.25 104 ILE A O 1
ATOM 773 N N . ALA A 1 105 ? -14.178 -2.044 7.196 1.00 92.12 105 ALA A N 1
ATOM 774 C CA . ALA A 1 105 ? -15.508 -1.450 7.198 1.00 92.12 105 ALA A CA 1
ATOM 775 C C . ALA A 1 105 ? -16.546 -2.391 7.820 1.00 92.12 105 ALA A C 1
ATOM 777 O O . ALA A 1 105 ? -17.352 -1.958 8.645 1.00 92.12 105 ALA A O 1
ATOM 778 N N . TRP A 1 106 ? -16.481 -3.689 7.513 1.00 93.88 106 TRP A N 1
ATOM 779 C CA . TRP A 1 106 ? -17.341 -4.697 8.131 1.00 93.88 106 TRP A CA 1
ATOM 780 C C . TRP A 1 106 ? -17.084 -4.826 9.636 1.00 93.88 106 TRP A C 1
ATOM 782 O O . TRP A 1 106 ? -18.024 -4.856 10.426 1.00 93.88 106 TRP A O 1
ATOM 792 N N . ARG A 1 107 ? -15.816 -4.837 10.067 1.00 89.38 107 ARG A N 1
ATOM 793 C CA . ARG A 1 107 ? -15.452 -4.904 11.492 1.00 89.38 107 ARG A CA 1
ATOM 794 C C . ARG A 1 107 ? -15.902 -3.678 12.283 1.00 89.38 107 ARG A C 1
ATOM 796 O O . ARG A 1 107 ? -16.188 -3.823 13.468 1.00 89.38 107 ARG A O 1
ATOM 803 N N . LEU A 1 108 ? -15.923 -2.500 11.660 1.00 89.00 108 LEU A N 1
ATOM 804 C CA . LEU A 1 108 ? -16.324 -1.246 12.303 1.00 89.00 108 LEU A CA 1
ATOM 805 C C . LEU A 1 108 ? -17.844 -1.055 12.335 1.00 89.00 108 LEU A C 1
ATOM 807 O O . LEU A 1 108 ? -18.369 -0.593 13.342 1.00 89.00 108 LEU A O 1
ATOM 811 N N . SER A 1 109 ? -18.540 -1.400 11.252 1.00 93.19 109 SER A N 1
ATOM 812 C CA . SER A 1 109 ? -19.991 -1.196 11.127 1.00 93.19 109 SER A CA 1
ATOM 813 C C . SER A 1 109 ? -20.828 -2.375 11.627 1.00 93.19 109 SER A C 1
ATOM 815 O O . SER A 1 109 ? -21.981 -2.187 11.999 1.00 93.19 109 SER A O 1
ATOM 817 N N . GLY A 1 110 ? -20.280 -3.594 11.611 1.00 92.00 110 GLY A N 1
ATOM 818 C CA . GLY A 1 110 ? -21.018 -4.829 11.884 1.00 92.00 110 GLY A CA 1
ATOM 819 C C . GLY A 1 110 ? -21.976 -5.265 10.764 1.00 92.00 110 GLY A C 1
ATOM 820 O O . GLY A 1 110 ? -22.607 -6.308 10.900 1.00 92.00 110 GLY A O 1
ATOM 821 N N . SER A 1 111 ? -22.070 -4.514 9.660 1.00 95.38 111 SER A N 1
ATOM 822 C CA . SER A 1 111 ? -22.988 -4.756 8.536 1.00 95.38 111 SER A CA 1
ATOM 823 C C . SER A 1 111 ? -22.209 -4.952 7.235 1.00 95.38 111 SER A C 1
ATOM 825 O O . SER A 1 111 ? -21.224 -4.262 6.960 1.00 95.38 111 SER A O 1
ATOM 827 N N . TRP A 1 112 ? -22.633 -5.928 6.430 1.00 95.31 112 TRP A N 1
ATOM 828 C CA . TRP A 1 112 ? -21.997 -6.222 5.142 1.00 95.31 112 TRP A CA 1
ATOM 829 C C . TRP A 1 112 ? -22.401 -5.200 4.073 1.00 95.31 112 TRP A C 1
ATOM 831 O O . TRP A 1 112 ? -21.595 -4.835 3.221 1.00 95.31 112 TRP A O 1
ATOM 841 N N . GLU A 1 113 ? -23.618 -4.673 4.173 1.00 95.88 113 GLU A N 1
ATOM 842 C CA . GLU A 1 113 ? -24.173 -3.644 3.300 1.00 95.88 113 GLU A CA 1
ATOM 843 C C . GLU A 1 113 ? -23.345 -2.357 3.381 1.00 95.88 113 GLU A C 1
ATOM 845 O O . GLU A 1 113 ? -22.901 -1.833 2.360 1.00 95.88 113 GLU A O 1
ATOM 850 N N . VAL A 1 114 ? -23.052 -1.889 4.601 1.00 92.62 114 VAL A N 1
ATOM 851 C CA . VAL A 1 114 ? -22.230 -0.687 4.822 1.00 92.62 114 VAL A CA 1
ATOM 852 C C . VAL A 1 114 ? -20.803 -0.894 4.310 1.00 92.62 114 VAL A C 1
ATOM 854 O O . VAL A 1 114 ? -20.222 0.011 3.709 1.00 92.62 114 VAL A O 1
ATOM 857 N N . ALA A 1 115 ? -20.240 -2.089 4.503 1.00 91.94 115 ALA A N 1
ATOM 858 C CA . ALA A 1 115 ? -18.896 -2.410 4.039 1.00 91.94 115 ALA A CA 1
ATOM 859 C C . ALA A 1 115 ? -18.789 -2.396 2.505 1.00 91.94 115 ALA A C 1
ATOM 861 O O . ALA A 1 115 ? -17.856 -1.800 1.962 1.00 91.94 115 ALA A O 1
ATOM 862 N N . LEU A 1 116 ? -19.761 -2.991 1.805 1.00 94.75 116 LEU A N 1
ATOM 863 C CA . LEU A 1 116 ? -19.822 -2.965 0.342 1.00 94.75 116 LEU A CA 1
ATOM 864 C C . LEU A 1 116 ? -19.997 -1.543 -0.195 1.00 94.75 116 LEU A C 1
ATOM 866 O O . LEU A 1 116 ? -19.303 -1.163 -1.137 1.00 94.75 116 LEU A O 1
ATOM 870 N N . ILE A 1 117 ? -20.865 -0.738 0.429 1.00 94.81 117 ILE A N 1
ATOM 871 C CA . ILE A 1 117 ? -21.056 0.670 0.056 1.00 94.81 117 ILE A CA 1
ATOM 872 C C . ILE A 1 117 ? -19.746 1.451 0.226 1.00 94.81 117 ILE A C 1
ATOM 874 O O . ILE A 1 117 ? -19.370 2.205 -0.668 1.00 94.81 117 ILE A O 1
ATOM 878 N N . ALA A 1 118 ? -19.007 1.247 1.320 1.00 91.12 118 ALA A N 1
ATOM 879 C CA . ALA A 1 118 ? -17.725 1.915 1.548 1.00 91.12 118 ALA A CA 1
ATOM 880 C C . ALA A 1 118 ? -16.676 1.561 0.478 1.00 91.12 118 ALA A C 1
ATOM 882 O O . ALA A 1 118 ? -15.979 2.445 -0.030 1.00 91.12 118 ALA A O 1
ATOM 883 N N . VAL A 1 119 ? -16.584 0.285 0.093 1.00 91.62 119 VAL A N 1
ATOM 884 C CA . VAL A 1 119 ? -15.688 -0.158 -0.986 1.00 91.62 119 VAL A CA 1
ATOM 885 C C . VAL A 1 119 ? -16.121 0.431 -2.329 1.00 91.62 119 VAL A C 1
ATOM 887 O O . VAL A 1 119 ? -15.278 0.952 -3.056 1.00 91.62 119 VAL A O 1
ATOM 890 N N . ALA A 1 120 ? -17.421 0.425 -2.638 1.00 90.62 120 ALA A N 1
ATOM 891 C CA . ALA A 1 120 ? -17.954 1.000 -3.873 1.00 90.62 120 ALA A CA 1
ATOM 892 C C . ALA A 1 120 ? -17.689 2.510 -3.969 1.00 90.62 120 ALA A C 1
ATOM 894 O O . ALA A 1 120 ? -17.209 2.989 -4.994 1.00 90.62 120 ALA A O 1
ATOM 895 N N . LEU A 1 121 ? -17.927 3.259 -2.887 1.00 90.69 121 LEU A N 1
ATOM 896 C CA . LEU A 1 121 ? -17.625 4.691 -2.817 1.00 90.69 121 LEU A CA 1
ATOM 897 C C . LEU A 1 121 ? -16.135 4.963 -3.002 1.00 90.69 121 LEU A C 1
ATOM 899 O O . LEU A 1 121 ? -15.764 5.894 -3.713 1.00 90.69 121 LEU A O 1
ATOM 903 N N . THR A 1 122 ? -15.283 4.125 -2.412 1.00 86.38 122 THR A N 1
ATOM 904 C CA . THR A 1 122 ? -13.835 4.231 -2.598 1.00 86.38 122 THR A CA 1
ATOM 905 C C . THR A 1 122 ? -13.473 3.985 -4.058 1.00 86.38 122 THR A C 1
ATOM 907 O O . THR A 1 122 ? -12.752 4.784 -4.642 1.00 86.38 122 THR A O 1
ATOM 910 N N . PHE A 1 123 ? -14.031 2.958 -4.699 1.00 83.88 123 PHE A N 1
ATOM 911 C CA . PHE A 1 123 ? -13.799 2.686 -6.119 1.00 83.88 123 PHE A CA 1
ATOM 912 C C . PHE A 1 123 ? -14.247 3.843 -7.028 1.00 83.88 123 PHE A C 1
ATOM 914 O O . PHE A 1 123 ? -13.539 4.199 -7.962 1.00 83.88 123 PHE A O 1
ATOM 921 N N . ILE A 1 124 ? -15.381 4.483 -6.727 1.00 85.81 124 ILE A N 1
ATOM 922 C CA . ILE A 1 124 ? -15.869 5.658 -7.469 1.00 85.81 124 ILE A CA 1
ATOM 923 C C . ILE A 1 124 ? -14.946 6.869 -7.257 1.00 85.81 124 ILE A C 1
ATOM 925 O O . ILE 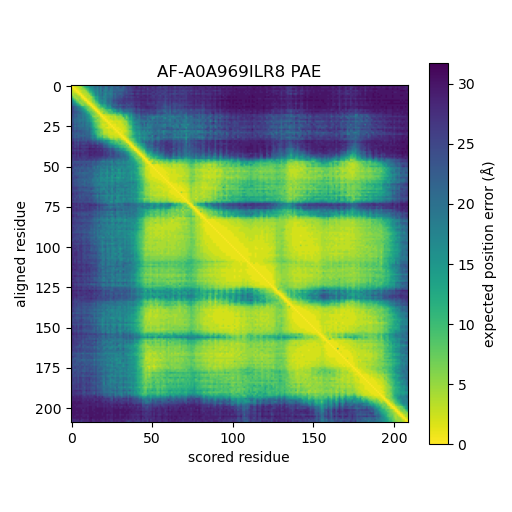A 1 124 ? -14.661 7.605 -8.203 1.00 85.81 124 ILE A O 1
ATOM 929 N N . ALA A 1 125 ? -14.462 7.076 -6.030 1.00 83.19 125 ALA A N 1
ATOM 930 C CA . ALA A 1 125 ? -13.555 8.173 -5.696 1.00 83.19 125 ALA A CA 1
ATOM 931 C C . ALA A 1 125 ? -12.166 7.994 -6.331 1.00 83.19 125 ALA A C 1
ATOM 933 O O . ALA A 1 125 ? -11.558 8.958 -6.803 1.00 83.19 125 ALA A O 1
ATOM 934 N N . THR A 1 126 ? -11.677 6.754 -6.381 1.00 70.88 126 THR A N 1
ATOM 935 C CA . THR A 1 126 ? -10.403 6.399 -7.013 1.00 70.88 126 THR A CA 1
ATOM 936 C C . THR A 1 126 ? -10.638 6.255 -8.512 1.00 70.88 126 THR A C 1
ATOM 938 O O . THR A 1 126 ? -10.882 5.164 -9.009 1.00 70.88 126 THR A O 1
ATOM 941 N N . ARG A 1 127 ? -10.625 7.379 -9.241 1.00 73.19 127 ARG A N 1
ATOM 942 C CA . ARG A 1 127 ? -10.851 7.434 -10.697 1.00 73.19 127 ARG A CA 1
ATOM 943 C C . ARG A 1 127 ? -10.158 6.253 -11.409 1.00 73.19 127 ARG A C 1
ATOM 945 O O . ARG A 1 127 ? -8.932 6.254 -11.499 1.00 73.19 127 ARG A O 1
ATOM 952 N N . PRO A 1 128 ? -10.890 5.266 -11.959 1.00 59.56 128 PRO A N 1
ATOM 953 C CA . PRO A 1 128 ? -10.287 4.020 -12.444 1.00 59.56 128 PRO A CA 1
ATOM 954 C C . PRO A 1 128 ? -9.350 4.230 -13.644 1.00 59.56 128 PRO A C 1
ATOM 956 O O . PRO A 1 128 ? -8.438 3.438 -13.864 1.00 59.56 128 PRO A O 1
ATOM 959 N N . GLY A 1 129 ? -9.511 5.339 -14.377 1.00 55.09 129 GLY A N 1
ATOM 960 C CA . GLY A 1 129 ? -8.591 5.751 -15.441 1.00 55.09 129 GLY A CA 1
ATOM 961 C C . GLY A 1 129 ? -7.171 6.074 -14.960 1.00 55.09 129 GLY A C 1
ATOM 962 O O . GLY A 1 129 ? -6.237 5.978 -15.746 1.00 55.09 129 GLY A O 1
ATOM 963 N N . ASP A 1 130 ? -6.979 6.377 -13.672 1.00 56.09 130 ASP A N 1
ATOM 964 C CA . ASP A 1 130 ? -5.645 6.565 -13.089 1.00 56.09 130 ASP A CA 1
ATOM 965 C C . ASP A 1 130 ? -4.913 5.236 -12.807 1.00 56.09 130 ASP A C 1
ATOM 967 O O . ASP A 1 130 ? -3.717 5.258 -12.510 1.00 56.09 130 ASP A O 1
ATOM 971 N N . LEU A 1 131 ? -5.603 4.091 -12.909 1.00 53.22 131 LEU A N 1
ATOM 972 C CA . LEU A 1 131 ? -5.058 2.745 -12.677 1.00 53.22 131 LEU A CA 1
ATOM 973 C C . LEU A 1 131 ? -4.689 2.014 -13.980 1.00 53.22 131 LEU A C 1
ATOM 975 O O . LEU A 1 131 ? -3.990 1.002 -13.945 1.00 53.22 131 LEU A O 1
ATOM 979 N N . ALA A 1 132 ? -5.150 2.503 -15.134 1.00 53.56 132 ALA A N 1
ATOM 980 C CA . ALA A 1 132 ? -4.941 1.844 -16.416 1.00 53.56 132 ALA A CA 1
ATOM 981 C C . ALA A 1 132 ? -3.589 2.242 -17.034 1.00 53.56 132 ALA A C 1
ATOM 983 O O . ALA A 1 132 ? -3.433 3.324 -17.595 1.00 53.56 132 ALA A O 1
ATOM 984 N N . GLY A 1 133 ? -2.603 1.345 -16.949 1.00 57.56 133 GLY A N 1
ATOM 985 C CA . GLY A 1 133 ? -1.402 1.369 -17.796 1.00 57.56 133 GLY A CA 1
ATOM 986 C C . GLY A 1 133 ? -0.272 2.314 -17.377 1.00 57.56 133 GLY A C 1
ATOM 987 O O . GLY A 1 133 ? 0.787 2.275 -17.998 1.00 57.56 133 GLY A O 1
ATOM 988 N N . LEU A 1 134 ? -0.438 3.119 -16.321 1.00 63.22 134 LEU A N 1
ATOM 989 C CA . LEU A 1 134 ? 0.644 3.940 -15.771 1.00 63.22 134 LEU A CA 1
ATOM 990 C C . LEU A 1 134 ? 1.123 3.411 -14.420 1.00 63.22 134 LEU A C 1
ATOM 992 O O . LEU A 1 134 ? 0.357 3.321 -13.462 1.00 63.22 134 LEU A O 1
ATOM 996 N N . VAL A 1 135 ? 2.431 3.166 -14.318 1.00 67.50 135 VAL A N 1
ATOM 997 C CA . VAL A 1 135 ? 3.098 2.874 -13.047 1.00 67.50 135 VAL A CA 1
ATOM 998 C C . VAL A 1 135 ? 3.068 4.132 -12.178 1.00 67.50 135 VAL A C 1
ATOM 1000 O O . VAL A 1 135 ? 3.907 5.020 -12.320 1.00 67.50 135 VAL A O 1
ATOM 1003 N N . ARG A 1 136 ? 2.075 4.236 -11.285 1.00 72.25 136 ARG A N 1
ATOM 1004 C CA . ARG A 1 136 ? 1.964 5.355 -10.335 1.00 72.25 136 ARG A CA 1
ATOM 1005 C C . ARG A 1 136 ? 2.409 4.974 -8.914 1.00 72.25 136 ARG A C 1
ATOM 1007 O O . ARG A 1 136 ? 1.964 3.949 -8.400 1.00 72.25 136 ARG A O 1
ATOM 1014 N N . PRO A 1 137 ? 3.196 5.818 -8.216 1.00 71.69 137 PRO A N 1
ATOM 1015 C CA . PRO A 1 137 ? 3.548 5.602 -6.806 1.00 71.69 137 PRO A CA 1
ATOM 1016 C C . PRO A 1 137 ? 2.335 5.574 -5.876 1.00 71.69 137 PRO A C 1
ATOM 1018 O O . PRO A 1 137 ? 2.357 4.891 -4.856 1.00 71.69 137 PRO A O 1
ATOM 1021 N N . MET A 1 138 ? 1.270 6.296 -6.233 1.00 79.00 138 MET A N 1
ATOM 1022 C CA . MET A 1 138 ? 0.134 6.519 -5.340 1.00 79.00 138 MET A CA 1
ATOM 1023 C C . MET A 1 138 ? -0.590 5.238 -4.916 1.00 79.00 138 MET A C 1
ATOM 1025 O O . MET A 1 138 ? -1.103 5.185 -3.803 1.00 79.00 138 MET A O 1
ATOM 1029 N N . ILE A 1 139 ? -0.615 4.182 -5.734 1.00 83.75 139 ILE A N 1
ATOM 1030 C CA . ILE A 1 139 ? -1.285 2.935 -5.332 1.00 83.75 139 ILE A CA 1
ATOM 1031 C C . ILE A 1 139 ? -0.578 2.254 -4.154 1.00 83.75 139 ILE A C 1
ATOM 1033 O O . ILE A 1 139 ? -1.234 1.745 -3.248 1.00 83.75 139 ILE A O 1
ATOM 1037 N N . TRP A 1 140 ? 0.756 2.314 -4.119 1.00 85.12 140 TRP A N 1
ATOM 1038 C CA . TRP A 1 140 ? 1.563 1.764 -3.029 1.00 85.12 140 TRP A CA 1
ATOM 1039 C C . TRP A 1 140 ? 1.326 2.520 -1.731 1.00 85.12 140 TRP A C 1
ATOM 1041 O O . TRP A 1 140 ? 1.197 1.910 -0.672 1.00 85.12 140 TRP A O 1
ATOM 1051 N N . TYR A 1 141 ? 1.199 3.842 -1.834 1.00 86.06 141 TYR A N 1
ATOM 1052 C CA . TYR A 1 141 ? 0.816 4.692 -0.720 1.00 86.06 141 TYR A CA 1
ATOM 1053 C C . TYR A 1 141 ? -0.541 4.280 -0.118 1.00 86.06 141 TYR A C 1
ATOM 1055 O O . TYR A 1 141 ? -0.623 4.001 1.079 1.00 86.06 141 TYR A O 1
ATOM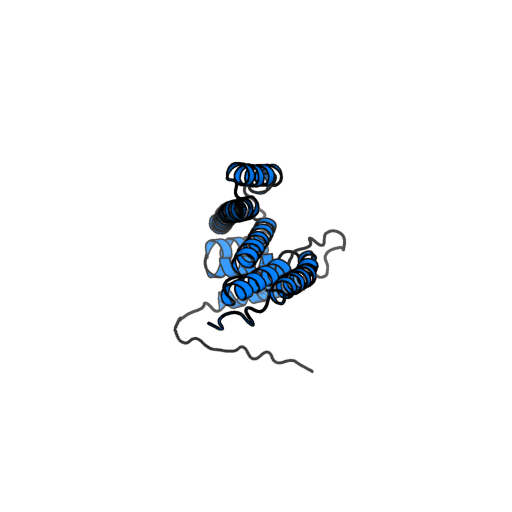 1063 N N . HIS A 1 142 ? -1.586 4.166 -0.947 1.00 86.00 142 HIS A N 1
ATOM 1064 C CA . HIS A 1 142 ? -2.927 3.771 -0.495 1.00 86.00 142 HIS A CA 1
ATOM 1065 C C . HIS A 1 142 ? -2.939 2.356 0.098 1.00 86.00 142 HIS A C 1
ATOM 1067 O O . HIS A 1 142 ? -3.567 2.123 1.134 1.00 86.00 142 HIS A O 1
ATOM 1073 N N . PHE A 1 143 ? -2.208 1.424 -0.518 1.00 88.69 143 PHE A N 1
ATOM 1074 C CA . PHE A 1 143 ? -2.061 0.060 -0.017 1.00 88.69 143 PHE A CA 1
ATOM 1075 C C . PHE A 1 143 ? -1.409 0.026 1.368 1.00 88.69 143 PHE A C 1
ATOM 1077 O O . PHE A 1 143 ? -1.968 -0.566 2.290 1.00 88.69 143 PHE A O 1
ATOM 1084 N N . LEU A 1 144 ? -0.270 0.701 1.548 1.00 90.69 144 LEU A N 1
ATOM 1085 C CA . LEU A 1 144 ? 0.439 0.747 2.830 1.00 90.69 144 LEU A CA 1
ATOM 1086 C C . LEU A 1 144 ? -0.387 1.426 3.923 1.00 90.69 144 LEU A C 1
ATOM 1088 O O . LEU A 1 144 ? -0.400 0.949 5.057 1.00 90.69 144 LEU A O 1
ATOM 1092 N N . LEU A 1 145 ? -1.111 2.497 3.589 1.00 89.25 145 LEU A N 1
ATOM 1093 C CA . LEU A 1 145 ? -2.001 3.172 4.531 1.00 89.25 145 LEU A CA 1
ATOM 1094 C C . LEU A 1 145 ? -3.162 2.260 4.959 1.00 89.25 145 LEU A C 1
ATOM 1096 O O . LEU A 1 145 ? -3.467 2.156 6.147 1.00 89.25 145 LEU A O 1
ATOM 1100 N N . THR A 1 146 ? -3.780 1.557 4.008 1.00 88.94 146 THR A N 1
ATOM 1101 C CA . THR A 1 146 ? -4.870 0.610 4.293 1.00 88.94 146 THR A CA 1
ATOM 1102 C C . THR A 1 146 ? -4.369 -0.565 5.131 1.00 88.94 146 THR A C 1
ATOM 1104 O O . THR A 1 146 ? -5.010 -0.937 6.115 1.00 88.94 146 THR A O 1
ATOM 1107 N N . LEU A 1 147 ? -3.189 -1.101 4.805 1.00 91.38 147 LEU A N 1
ATOM 1108 C CA . LEU A 1 147 ? -2.516 -2.140 5.583 1.00 91.38 147 LEU A CA 1
ATOM 1109 C C . LEU A 1 147 ? -2.209 -1.662 7.006 1.00 91.38 147 LEU A C 1
ATOM 1111 O O . LEU A 1 147 ? -2.453 -2.394 7.963 1.00 91.38 147 LEU A O 1
ATOM 1115 N N . TYR A 1 148 ? -1.721 -0.431 7.165 1.00 91.31 148 TYR A N 1
ATOM 1116 C CA . TYR A 1 148 ? -1.494 0.176 8.472 1.00 91.31 148 TYR A CA 1
ATOM 1117 C C . TYR A 1 148 ? -2.783 0.205 9.308 1.00 91.31 148 TYR A C 1
ATOM 1119 O O . TYR A 1 148 ? -2.784 -0.293 10.436 1.00 91.31 148 TYR A O 1
ATOM 1127 N N . VAL A 1 149 ? -3.892 0.714 8.757 1.00 88.25 149 VAL A N 1
ATOM 1128 C CA . VAL A 1 149 ? -5.183 0.768 9.466 1.00 88.25 149 VAL A CA 1
ATOM 1129 C C . VAL A 1 149 ? -5.683 -0.639 9.797 1.00 88.25 149 VAL A C 1
ATOM 1131 O O . VAL A 1 149 ? -6.103 -0.892 10.926 1.00 88.25 149 VAL A O 1
ATOM 1134 N N . PHE A 1 150 ? -5.586 -1.577 8.852 1.00 89.31 150 PHE A N 1
ATOM 1135 C CA . PHE A 1 150 ? -5.954 -2.977 9.059 1.00 89.31 150 PHE A CA 1
ATOM 1136 C C . PHE A 1 150 ? -5.190 -3.593 10.239 1.00 89.31 150 PHE A C 1
ATOM 1138 O O . PHE A 1 150 ? -5.790 -4.152 11.161 1.00 89.31 150 PHE A O 1
ATOM 1145 N N . LEU A 1 151 ? -3.864 -3.442 10.250 1.00 90.00 151 LEU A N 1
ATOM 1146 C CA . LEU A 1 151 ? -3.010 -3.964 11.310 1.00 90.00 151 LEU A CA 1
ATOM 1147 C C . LEU A 1 151 ? -3.260 -3.253 12.639 1.00 90.00 151 LEU A C 1
ATOM 1149 O O . LEU A 1 151 ? -3.320 -3.925 13.662 1.00 90.00 151 LEU A O 1
ATOM 1153 N N . ALA A 1 152 ? -3.477 -1.936 12.647 1.00 86.38 152 ALA A N 1
ATOM 1154 C CA . ALA A 1 152 ? -3.814 -1.180 13.853 1.00 86.38 152 ALA A CA 1
ATOM 1155 C C . ALA A 1 152 ? -5.138 -1.650 14.485 1.00 86.38 152 ALA A C 1
ATOM 1157 O O . ALA A 1 152 ? -5.227 -1.787 15.708 1.00 86.38 152 ALA A O 1
ATOM 1158 N N . VAL A 1 153 ? -6.149 -1.972 13.668 1.00 85.06 153 VAL A N 1
ATOM 1159 C CA . VAL A 1 153 ? -7.415 -2.558 14.144 1.00 85.06 153 VAL A CA 1
ATOM 1160 C C . VAL A 1 153 ? -7.174 -3.924 14.801 1.00 85.06 153 VAL A C 1
ATOM 1162 O O . VAL A 1 153 ? -7.735 -4.209 15.863 1.00 85.06 153 VAL A O 1
ATOM 1165 N N . LEU A 1 154 ? -6.305 -4.757 14.220 1.00 84.94 154 LEU A N 1
ATOM 1166 C CA . LEU A 1 154 ? -5.989 -6.094 14.739 1.00 84.94 154 LEU A CA 1
ATOM 1167 C C . LEU A 1 154 ? -4.974 -6.094 15.898 1.00 84.94 154 LEU A C 1
ATOM 1169 O O . LEU A 1 154 ? -4.979 -7.010 16.727 1.00 84.94 154 LEU A O 1
ATOM 1173 N N . ALA A 1 155 ? -4.143 -5.056 16.010 1.00 81.44 155 ALA A N 1
ATOM 1174 C CA . ALA A 1 155 ? -3.056 -4.932 16.982 1.00 81.44 155 ALA A CA 1
ATOM 1175 C C . ALA A 1 155 ? -3.523 -4.944 18.443 1.00 81.44 155 ALA A C 1
ATOM 1177 O O . ALA A 1 155 ? -2.727 -5.206 19.343 1.00 81.44 155 ALA A O 1
ATOM 1178 N N . ARG 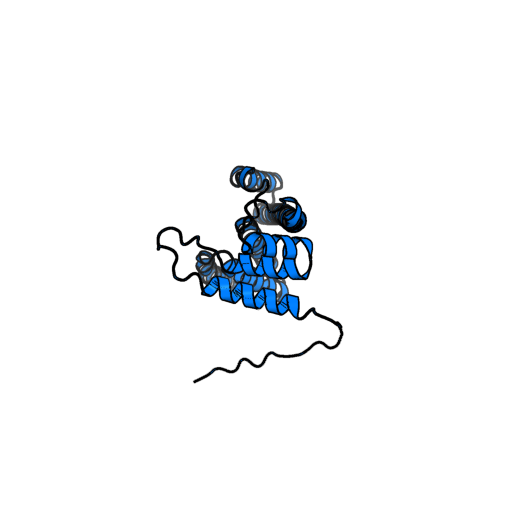A 1 156 ? -4.829 -4.780 18.704 1.00 72.94 156 ARG A N 1
ATOM 1179 C CA . ARG A 1 156 ? -5.419 -4.930 20.047 1.00 72.94 156 ARG A CA 1
ATOM 1180 C C . ARG A 1 156 ? -5.111 -6.279 20.715 1.00 72.94 156 ARG A C 1
ATOM 1182 O O . ARG A 1 156 ? -5.275 -6.390 21.931 1.00 72.94 156 ARG A O 1
ATOM 1189 N N . ARG A 1 157 ? -4.712 -7.294 19.938 1.00 76.50 157 ARG A N 1
ATOM 1190 C CA . ARG A 1 157 ? -4.465 -8.669 20.398 1.00 76.50 157 ARG A CA 1
ATOM 1191 C C . ARG A 1 157 ? -3.003 -9.125 20.318 1.00 76.50 157 ARG A C 1
ATOM 1193 O O . ARG A 1 157 ? -2.715 -10.210 20.807 1.00 76.50 157 ARG A O 1
ATOM 1200 N N . SER A 1 158 ? -2.093 -8.360 19.708 1.00 86.94 158 SER A N 1
ATOM 1201 C CA . SER A 1 158 ? -0.705 -8.806 19.510 1.00 86.94 158 SER A CA 1
ATOM 1202 C C . SER A 1 158 ? 0.274 -7.651 19.302 1.00 86.94 158 SER A C 1
ATOM 1204 O O . SER A 1 158 ? 0.037 -6.769 18.477 1.00 86.94 158 SER A O 1
ATOM 1206 N N . VAL A 1 159 ? 1.419 -7.721 19.990 1.00 86.50 159 VAL A N 1
ATOM 1207 C CA . VAL A 1 159 ? 2.548 -6.784 19.838 1.00 86.50 159 VAL A CA 1
ATOM 1208 C C . VAL A 1 159 ? 3.217 -6.924 18.465 1.00 86.50 159 VAL A C 1
ATOM 1210 O O . VAL A 1 159 ? 3.665 -5.940 17.878 1.00 86.50 159 VAL A O 1
ATOM 1213 N N . ALA A 1 160 ? 3.238 -8.135 17.901 1.00 88.44 160 ALA A N 1
ATOM 1214 C CA . ALA A 1 160 ? 3.794 -8.358 16.567 1.00 88.44 160 ALA A CA 1
ATOM 1215 C C . ALA A 1 160 ? 3.004 -7.582 15.497 1.00 88.44 160 ALA A C 1
ATOM 1217 O O . ALA A 1 160 ? 3.587 -6.995 14.590 1.00 88.44 160 ALA A O 1
ATOM 1218 N N . LEU A 1 161 ? 1.678 -7.503 15.647 1.00 88.56 161 LEU A N 1
ATOM 1219 C CA . LEU A 1 161 ? 0.820 -6.744 14.736 1.00 88.56 161 LEU A CA 1
ATOM 1220 C C . LEU A 1 161 ? 0.996 -5.229 14.895 1.00 88.56 161 LEU A C 1
ATOM 1222 O O . LEU A 1 161 ? 0.946 -4.519 13.894 1.00 88.56 161 LEU A O 1
ATOM 1226 N N . SER A 1 162 ? 1.250 -4.721 16.110 1.00 85.94 162 SER A N 1
ATOM 1227 C CA . SER A 1 162 ? 1.564 -3.296 16.296 1.00 85.94 162 SER A CA 1
ATOM 1228 C C . SER A 1 162 ? 2.909 -2.914 15.682 1.00 85.94 162 SER A C 1
ATOM 1230 O O . SER A 1 162 ? 3.018 -1.839 15.096 1.00 85.94 162 SER A O 1
ATOM 1232 N N . LEU A 1 163 ? 3.911 -3.798 15.762 1.00 89.31 163 LEU A N 1
ATOM 1233 C CA . LEU A 1 163 ? 5.179 -3.603 15.054 1.00 89.31 163 LEU A CA 1
ATOM 1234 C C . LEU A 1 163 ? 4.946 -3.582 13.542 1.00 89.31 163 LEU A C 1
ATOM 1236 O O . LEU A 1 163 ? 5.397 -2.656 12.876 1.00 89.31 163 LEU A O 1
ATOM 1240 N N . GLY A 1 164 ? 4.159 -4.529 13.022 1.00 90.31 164 GLY A N 1
ATOM 1241 C CA . GLY A 1 164 ? 3.744 -4.546 11.619 1.00 90.31 164 GLY A CA 1
ATOM 1242 C C . GLY A 1 164 ? 3.071 -3.238 11.188 1.00 90.31 164 GLY A C 1
ATOM 1243 O O . GLY A 1 164 ? 3.478 -2.634 10.197 1.00 90.31 164 GLY A O 1
ATOM 1244 N N . ALA A 1 165 ? 2.106 -2.740 11.966 1.00 88.50 165 ALA A N 1
ATOM 1245 C CA . ALA A 1 165 ? 1.449 -1.460 11.705 1.00 88.50 165 ALA A CA 1
ATOM 1246 C C . ALA A 1 165 ? 2.461 -0.298 11.679 1.00 88.50 165 ALA A C 1
ATOM 1248 O O . ALA A 1 165 ? 2.469 0.494 10.739 1.00 88.50 165 ALA A O 1
ATOM 1249 N N . GLY A 1 166 ? 3.363 -0.233 12.663 1.00 88.75 166 GLY A N 1
ATOM 1250 C CA . GLY A 1 166 ? 4.422 0.776 12.712 1.00 88.75 166 GLY A CA 1
ATOM 1251 C C . GLY A 1 166 ? 5.346 0.726 11.493 1.00 88.75 166 GLY A C 1
ATOM 1252 O O . GLY A 1 166 ? 5.648 1.766 10.913 1.00 88.75 166 GLY A O 1
ATOM 1253 N N . THR A 1 167 ? 5.737 -0.472 11.048 1.00 91.50 167 THR A N 1
ATOM 1254 C CA . THR A 1 167 ? 6.552 -0.635 9.833 1.00 91.50 167 THR A CA 1
ATOM 1255 C C . THR A 1 167 ? 5.805 -0.217 8.568 1.00 91.50 167 THR A C 1
ATOM 1257 O O . THR A 1 167 ? 6.390 0.463 7.726 1.00 91.50 167 THR A O 1
ATOM 1260 N N . ALA A 1 168 ? 4.512 -0.538 8.444 1.00 92.12 168 ALA A N 1
ATOM 1261 C CA . ALA A 1 168 ? 3.692 -0.110 7.312 1.00 92.12 168 ALA A CA 1
ATOM 1262 C C . ALA A 1 168 ? 3.581 1.423 7.247 1.00 92.12 168 ALA A C 1
ATOM 1264 O O . ALA A 1 168 ? 3.787 2.002 6.180 1.00 92.12 168 ALA A O 1
ATOM 1265 N N . LEU A 1 169 ? 3.362 2.081 8.393 1.00 89.94 169 LEU A N 1
ATOM 1266 C CA . LEU A 1 169 ? 3.314 3.543 8.500 1.00 89.94 169 LEU A CA 1
ATOM 1267 C C . LEU A 1 169 ? 4.676 4.194 8.202 1.00 89.94 169 LEU A C 1
ATOM 1269 O O . LEU A 1 169 ? 4.756 5.178 7.472 1.00 89.94 169 LEU A O 1
ATOM 1273 N N . GLY A 1 170 ? 5.769 3.636 8.728 1.00 87.50 170 GLY A N 1
ATOM 1274 C CA . GLY A 1 170 ? 7.119 4.119 8.422 1.00 87.50 170 GLY A CA 1
ATOM 1275 C C . GLY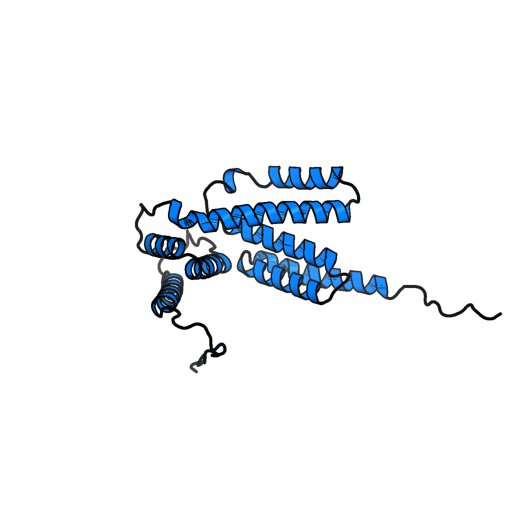 A 1 170 ? 7.454 3.987 6.935 1.00 87.50 170 GLY A C 1
ATOM 1276 O O . GLY A 1 170 ? 8.026 4.896 6.340 1.00 87.50 170 GLY A O 1
ATOM 1277 N N . THR A 1 171 ? 7.022 2.891 6.308 1.00 88.62 171 THR A N 1
ATOM 1278 C CA . THR A 1 171 ? 7.199 2.688 4.866 1.00 88.62 171 THR A CA 1
ATOM 1279 C C . THR A 1 171 ? 6.346 3.668 4.063 1.00 88.62 171 THR A C 1
ATOM 1281 O O . THR A 1 171 ? 6.836 4.213 3.078 1.00 88.62 171 THR A O 1
ATOM 1284 N N . SER A 1 172 ? 5.107 3.968 4.479 1.00 87.25 172 SER A N 1
ATOM 1285 C CA . SER A 1 172 ? 4.251 4.918 3.753 1.00 87.25 172 SER A CA 1
ATOM 1286 C C . SER A 1 172 ? 4.818 6.339 3.731 1.00 87.25 172 SER A C 1
ATOM 1288 O O . SER A 1 172 ? 4.645 7.034 2.733 1.00 87.25 172 SER A O 1
ATOM 1290 N N . VAL A 1 173 ? 5.561 6.748 4.767 1.00 86.75 173 VAL A N 1
ATOM 1291 C CA . VAL A 1 173 ? 6.253 8.052 4.810 1.00 86.75 173 VAL A CA 1
ATOM 1292 C C . VAL A 1 173 ? 7.279 8.199 3.682 1.00 86.75 173 VAL A C 1
ATOM 1294 O O . VAL A 1 173 ? 7.482 9.303 3.181 1.00 86.75 173 VAL A O 1
ATOM 1297 N N . LEU A 1 174 ? 7.888 7.098 3.226 1.00 85.94 174 LEU A N 1
ATOM 1298 C CA . LEU A 1 174 ? 8.809 7.121 2.084 1.00 85.94 174 LEU A CA 1
ATOM 1299 C C . LEU A 1 174 ? 8.085 7.432 0.767 1.00 85.94 174 LEU A C 1
ATOM 1301 O O . LEU A 1 174 ? 8.693 7.977 -0.157 1.00 85.94 174 LEU A O 1
ATOM 1305 N N . PHE A 1 175 ? 6.804 7.074 0.672 1.00 82.81 175 PHE A N 1
ATOM 1306 C CA . PHE A 1 175 ? 5.977 7.309 -0.508 1.00 82.81 175 PHE A CA 1
ATOM 1307 C C . PHE A 1 175 ? 5.232 8.633 -0.459 1.00 82.81 175 PHE A C 1
ATOM 1309 O O . PHE A 1 175 ? 5.002 9.185 -1.516 1.00 82.81 175 PHE A O 1
ATOM 1316 N N . GLU A 1 176 ? 4.870 9.150 0.714 1.00 84.19 176 GLU A N 1
ATOM 1317 C CA . GLU A 1 176 ? 4.218 10.454 0.826 1.00 84.19 176 GLU A CA 1
ATOM 1318 C C . GLU A 1 176 ? 4.564 11.106 2.181 1.00 84.19 176 GLU A C 1
ATOM 1320 O O . GLU A 1 176 ? 4.068 10.665 3.228 1.00 84.19 176 GLU A O 1
ATOM 1325 N N . PRO A 1 177 ? 5.385 12.174 2.207 1.00 80.75 177 PRO A N 1
ATOM 1326 C CA . PRO A 1 177 ? 5.901 12.747 3.453 1.00 80.75 177 PRO A CA 1
ATOM 1327 C C . PRO A 1 177 ? 4.808 13.381 4.321 1.00 80.75 177 PRO A C 1
ATOM 1329 O O . PRO A 1 177 ? 4.967 13.473 5.538 1.00 80.75 177 PRO A O 1
ATOM 1332 N N . VAL A 1 178 ? 3.661 13.758 3.737 1.00 81.75 178 VAL A N 1
ATOM 1333 C CA . VAL A 1 178 ? 2.508 14.295 4.485 1.00 81.75 178 VAL A CA 1
ATOM 1334 C C . VAL A 1 178 ? 2.012 13.322 5.563 1.00 81.75 178 VAL A C 1
ATOM 1336 O O . VAL A 1 178 ? 1.434 13.732 6.568 1.00 81.75 178 VAL A O 1
ATOM 1339 N N . THR A 1 179 ? 2.298 12.025 5.414 1.00 80.75 179 THR A N 1
ATOM 1340 C CA . THR A 1 179 ? 1.896 11.012 6.394 1.00 80.75 179 THR A CA 1
ATOM 1341 C C . THR A 1 179 ? 2.694 10.992 7.677 1.00 80.75 179 THR A C 1
ATOM 1343 O O . THR A 1 179 ? 2.277 10.337 8.628 1.00 80.75 179 THR A O 1
ATOM 1346 N N . VAL A 1 180 ? 3.755 11.791 7.789 1.00 82.06 180 VAL A N 1
ATOM 1347 C CA . VAL A 1 180 ? 4.418 12.021 9.079 1.00 82.06 180 VAL A CA 1
ATOM 1348 C C . VAL A 1 180 ? 3.425 12.555 10.120 1.00 82.06 180 VAL A C 1
ATOM 1350 O O . VAL A 1 180 ? 3.534 12.209 11.294 1.00 82.06 180 VAL A O 1
ATOM 1353 N N . VAL A 1 181 ? 2.393 13.301 9.702 1.00 84.31 181 VAL A N 1
ATOM 1354 C CA . VAL A 1 181 ? 1.329 13.808 10.590 1.00 84.31 181 VAL A CA 1
ATOM 1355 C C . VAL A 1 181 ? 0.482 12.680 11.200 1.00 84.31 181 VAL A C 1
ATOM 1357 O O . VAL A 1 181 ? -0.043 12.831 12.303 1.00 84.31 181 VAL A O 1
ATOM 1360 N N . LEU A 1 182 ? 0.387 11.513 10.553 1.00 82.50 182 LEU A N 1
ATOM 1361 C CA . LEU A 1 182 ? -0.333 10.360 11.106 1.00 82.50 182 LEU A CA 1
ATOM 1362 C C . LEU A 1 182 ? 0.392 9.740 12.306 1.00 82.50 182 LEU A C 1
ATOM 1364 O O . LEU A 1 182 ? -0.269 9.121 13.136 1.00 82.50 182 LEU A O 1
ATOM 1368 N N . ILE A 1 183 ? 1.709 9.918 12.447 1.00 83.81 183 ILE A N 1
ATOM 1369 C CA . ILE A 1 183 ? 2.492 9.370 13.566 1.00 83.81 183 ILE A CA 1
ATOM 1370 C C . ILE A 1 183 ? 2.003 9.914 14.923 1.00 83.81 183 ILE A C 1
ATOM 1372 O O . ILE A 1 183 ? 1.609 9.103 15.769 1.00 83.81 183 ILE A O 1
ATOM 1376 N N . PRO A 1 184 ? 1.957 11.243 15.167 1.00 85.25 184 PRO A N 1
ATOM 1377 C CA . PRO A 1 184 ? 1.471 11.775 16.439 1.00 85.25 184 PRO A CA 1
ATOM 1378 C C . PRO A 1 184 ? -0.018 11.486 16.665 1.00 85.25 184 PRO A C 1
ATOM 1380 O O . PRO A 1 184 ? -0.400 11.161 17.787 1.00 85.25 184 PRO A O 1
ATOM 1383 N N . VAL A 1 185 ? -0.850 11.525 15.615 1.00 84.00 185 VAL A N 1
ATOM 1384 C CA . VAL A 1 185 ? -2.283 11.179 15.709 1.00 84.00 185 VAL A CA 1
ATOM 1385 C C . VAL A 1 185 ? -2.454 9.735 16.180 1.00 84.00 185 VAL A C 1
ATOM 1387 O O . VAL A 1 185 ? -3.220 9.456 17.099 1.00 84.00 185 VAL A O 1
ATOM 1390 N N . THR A 1 186 ? -1.684 8.819 15.600 1.00 81.31 186 THR A N 1
ATOM 1391 C CA . THR A 1 186 ? -1.678 7.403 15.969 1.00 81.31 186 THR A CA 1
ATOM 1392 C C . THR A 1 186 ? -1.244 7.207 17.417 1.00 81.31 186 THR A C 1
ATOM 1394 O O . THR A 1 186 ? -1.933 6.529 18.177 1.00 81.31 186 THR A O 1
ATOM 1397 N N . ALA A 1 187 ? -0.136 7.830 17.828 1.00 81.50 187 ALA A N 1
ATOM 1398 C CA . ALA A 1 187 ? 0.346 7.758 19.204 1.00 81.50 187 ALA A CA 1
ATOM 1399 C C . ALA A 1 18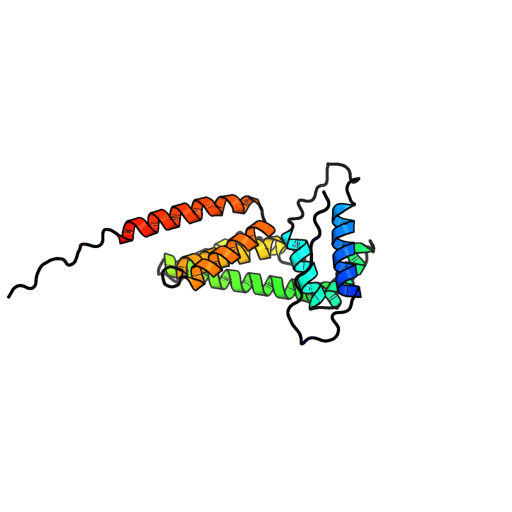7 ? -0.707 8.276 20.199 1.00 81.50 187 ALA A C 1
ATOM 1401 O O . ALA A 1 187 ? -0.979 7.630 21.213 1.00 81.50 187 ALA A O 1
ATOM 1402 N N . MET A 1 188 ? -1.361 9.395 19.876 1.00 84.81 188 MET A N 1
ATOM 1403 C CA . MET A 1 188 ? -2.434 9.967 20.686 1.00 84.81 188 MET A CA 1
ATOM 1404 C C . MET A 1 188 ? -3.639 9.021 20.796 1.00 84.81 188 MET A C 1
ATOM 1406 O O . MET A 1 188 ? -4.144 8.804 21.898 1.00 84.81 188 MET A O 1
ATOM 1410 N N . LEU A 1 189 ? -4.061 8.394 19.693 1.00 81.06 189 LEU A N 1
ATOM 1411 C CA . LEU A 1 189 ? -5.144 7.404 19.691 1.00 81.06 189 LEU A CA 1
ATOM 1412 C C . LEU A 1 189 ? -4.805 6.169 20.538 1.00 81.06 189 LEU A C 1
ATOM 1414 O O . LEU A 1 189 ? -5.659 5.697 21.290 1.00 81.06 189 LEU A O 1
ATOM 1418 N N . PHE A 1 190 ? -3.567 5.667 20.476 1.00 77.38 190 PHE A N 1
ATOM 1419 C CA . PHE A 1 190 ? -3.126 4.550 21.320 1.00 77.38 190 PHE A CA 1
ATOM 1420 C C . PHE A 1 190 ? -3.105 4.917 22.808 1.00 77.38 190 PHE A C 1
ATOM 1422 O O . PHE A 1 190 ? -3.559 4.123 23.635 1.00 77.38 190 PHE A O 1
ATOM 1429 N N . LEU A 1 191 ? -2.648 6.123 23.161 1.00 81.00 191 LEU A N 1
ATOM 1430 C CA . LEU A 1 191 ? -2.677 6.613 24.544 1.00 81.00 191 LEU A CA 1
ATOM 1431 C C . LEU A 1 191 ? -4.113 6.736 25.077 1.00 81.00 191 LEU A C 1
ATOM 1433 O O . LEU A 1 191 ? -4.392 6.328 26.207 1.00 81.00 191 LEU A O 1
ATOM 1437 N N . LEU A 1 192 ? -5.039 7.250 24.263 1.00 80.19 192 LEU A N 1
ATOM 1438 C CA . LEU A 1 192 ? -6.458 7.345 24.618 1.00 80.19 192 LEU A CA 1
ATOM 1439 C C . LEU A 1 192 ? -7.100 5.958 24.773 1.00 80.19 192 LEU A C 1
ATOM 1441 O O . LEU A 1 192 ? -7.802 5.710 25.755 1.00 80.19 192 LEU A O 1
ATOM 1445 N N . ALA A 1 193 ? -6.806 5.027 23.862 1.00 73.12 193 ALA A N 1
ATOM 1446 C CA . ALA A 1 193 ? -7.296 3.652 23.935 1.00 73.12 193 ALA A CA 1
ATOM 1447 C C . ALA A 1 193 ? -6.747 2.889 25.158 1.00 73.12 193 ALA A C 1
ATOM 1449 O O . ALA A 1 193 ? -7.452 2.062 25.736 1.00 73.12 193 ALA A O 1
ATOM 1450 N N . GLY A 1 194 ? -5.510 3.178 25.578 1.00 65.81 194 GLY A N 1
ATOM 1451 C CA . GLY A 1 194 ? -4.898 2.604 26.778 1.00 65.81 194 GLY A CA 1
ATOM 1452 C C . GLY A 1 194 ? -5.546 3.085 28.079 1.00 65.81 194 GLY A C 1
ATOM 1453 O O . GLY A 1 194 ? -5.780 2.280 28.981 1.00 65.81 194 GLY A O 1
ATOM 1454 N N . ARG A 1 195 ? -5.918 4.372 28.163 1.00 66.31 195 ARG A N 1
ATOM 1455 C CA . ARG A 1 195 ? -6.566 4.950 29.357 1.00 66.31 195 ARG A CA 1
ATOM 1456 C C . ARG A 1 195 ? -7.923 4.319 29.676 1.00 66.31 195 ARG A C 1
ATOM 1458 O O . ARG A 1 195 ? -8.228 4.114 30.846 1.00 66.31 195 ARG A O 1
ATOM 1465 N N . GLY A 1 196 ? -8.695 3.923 28.662 1.00 55.88 196 GLY A N 1
ATOM 1466 C CA . GLY A 1 196 ? -9.982 3.241 28.858 1.00 55.88 196 GLY A CA 1
ATOM 1467 C C . GLY A 1 196 ? -9.880 1.858 29.518 1.00 55.88 196 GLY A C 1
ATOM 1468 O O . GLY A 1 196 ? -10.872 1.346 30.028 1.00 55.88 196 GLY A O 1
ATOM 1469 N N . ARG A 1 197 ? -8.686 1.248 29.544 1.00 56.38 197 ARG A N 1
ATOM 1470 C CA . ARG A 1 197 ? -8.459 -0.111 30.064 1.00 56.38 197 ARG A CA 1
ATOM 1471 C C . ARG A 1 197 ? -8.155 -0.148 31.567 1.00 56.38 197 ARG A C 1
ATOM 1473 O O . ARG A 1 197 ? -8.317 -1.195 32.183 1.00 56.38 197 ARG A O 1
ATOM 1480 N N . SER A 1 198 ? -7.752 0.982 32.154 1.00 55.12 198 SER A N 1
ATOM 1481 C CA . SER A 1 198 ? -7.384 1.096 33.576 1.00 55.12 198 SER A CA 1
ATOM 1482 C C . SER A 1 198 ? -8.575 1.330 34.517 1.00 55.12 198 SER A C 1
ATOM 1484 O O . SER A 1 198 ? -8.402 1.231 35.727 1.00 55.12 198 SER A O 1
ATOM 1486 N N . ASN A 1 199 ? -9.768 1.616 33.983 1.00 52.34 199 ASN A N 1
ATOM 1487 C CA . ASN A 1 199 ? -10.990 1.843 34.769 1.00 52.34 199 ASN A CA 1
ATOM 1488 C C . ASN A 1 199 ? -11.931 0.626 34.782 1.00 52.34 199 ASN A C 1
ATOM 1490 O O . ASN A 1 199 ? -13.110 0.754 35.107 1.00 52.34 199 ASN A O 1
ATOM 1494 N N . GLY A 1 200 ? -11.436 -0.562 34.418 1.00 50.44 200 GLY A N 1
ATOM 1495 C CA . GLY A 1 200 ? -12.177 -1.793 34.673 1.00 50.44 200 GLY A CA 1
ATOM 1496 C C . GLY A 1 200 ? -12.360 -1.935 36.186 1.00 50.44 200 GLY A C 1
ATOM 1497 O O . GLY A 1 200 ? -11.348 -1.904 36.887 1.00 50.44 200 GLY A O 1
ATOM 1498 N N . PRO A 1 201 ? -13.599 -2.047 36.705 1.00 52.69 201 PRO A N 1
ATOM 1499 C CA . PRO A 1 201 ? -13.828 -2.140 38.136 1.00 52.69 201 PRO A CA 1
ATOM 1500 C C . PRO A 1 201 ? -13.008 -3.304 38.668 1.00 52.69 201 PRO A C 1
ATOM 1502 O O . PRO A 1 201 ? -13.170 -4.447 38.225 1.00 52.69 201 PRO A O 1
ATOM 1505 N N . SER A 1 202 ? -12.095 -2.990 39.586 1.00 53.50 202 SER A N 1
ATOM 1506 C CA . SER A 1 202 ? -11.439 -3.967 40.432 1.00 53.50 202 SER A CA 1
ATOM 1507 C C . SER A 1 202 ? -12.499 -4.966 40.878 1.00 53.50 202 SER A C 1
ATOM 1509 O O . SER A 1 202 ? -13.386 -4.628 41.657 1.00 53.50 202 SER A O 1
ATOM 1511 N N . ARG A 1 203 ? -12.403 -6.214 40.407 1.00 54.19 203 ARG A N 1
ATOM 1512 C CA . ARG A 1 203 ? -12.998 -7.380 41.073 1.00 54.19 203 ARG A CA 1
ATOM 1513 C C . ARG A 1 203 ? -12.267 -7.605 42.407 1.00 54.19 203 ARG A C 1
ATOM 1515 O O . ARG A 1 203 ? -11.721 -8.672 42.662 1.00 54.19 203 ARG A O 1
ATOM 1522 N N . GLN A 1 204 ? -12.195 -6.563 43.226 1.00 61.66 204 GLN A N 1
ATOM 1523 C CA . GLN A 1 204 ? -11.846 -6.619 44.628 1.00 61.66 204 GLN A CA 1
ATOM 1524 C C . GLN A 1 204 ? -13.168 -6.715 45.378 1.00 61.66 204 GLN A C 1
ATOM 1526 O O . GLN A 1 204 ? -13.974 -5.794 45.344 1.00 61.66 204 GLN A O 1
ATOM 1531 N N . GLY A 1 205 ? -13.374 -7.856 46.028 1.00 55.75 205 GLY A N 1
ATOM 1532 C CA . GLY A 1 205 ? -14.407 -8.023 47.041 1.00 55.75 205 GLY A CA 1
ATOM 1533 C C . GLY A 1 205 ? -15.784 -8.379 46.494 1.00 55.75 205 GLY A C 1
ATOM 1534 O O . GLY A 1 205 ? -16.590 -7.504 46.226 1.00 55.75 205 GLY A O 1
ATOM 1535 N N . LEU A 1 206 ? -16.069 -9.677 46.387 1.00 57.50 206 LEU A N 1
ATOM 1536 C CA . LEU A 1 206 ? -17.173 -10.303 47.130 1.00 57.50 206 LEU A CA 1
ATOM 1537 C C . LEU A 1 206 ? -17.190 -11.813 46.831 1.00 57.50 206 LEU A C 1
ATOM 1539 O O . LEU A 1 206 ? -17.887 -12.290 45.941 1.00 57.50 206 LEU A O 1
ATOM 1543 N N . ARG A 1 207 ? -16.401 -12.572 47.591 1.00 51.91 207 ARG A N 1
ATOM 1544 C CA . ARG A 1 207 ? -16.765 -13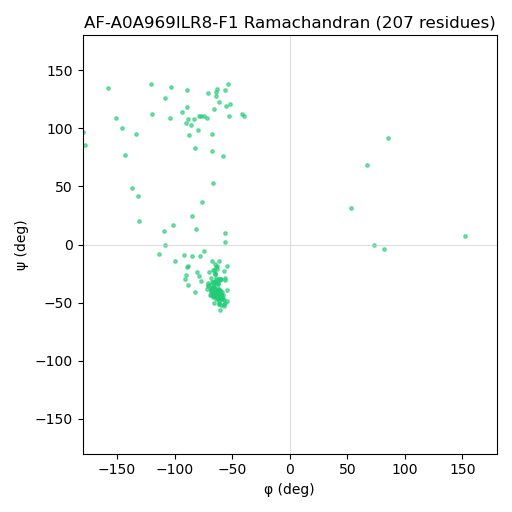.926 48.031 1.00 51.91 207 ARG A CA 1
ATOM 1545 C C . ARG A 1 207 ? -16.235 -14.101 49.448 1.00 51.91 207 ARG A C 1
ATOM 1547 O O . ARG A 1 207 ? -15.178 -14.675 49.669 1.00 51.91 207 ARG A O 1
ATOM 1554 N N . ALA A 1 208 ? -16.965 -13.504 50.382 1.00 60.94 208 ALA A N 1
ATOM 1555 C CA . ALA A 1 208 ? -17.111 -14.047 51.718 1.00 60.94 208 ALA A CA 1
ATOM 1556 C C . ALA A 1 208 ? -18.510 -14.665 51.747 1.00 60.94 208 ALA A C 1
ATOM 1558 O O . ALA A 1 208 ? -19.495 -13.941 51.595 1.00 60.94 208 ALA A O 1
ATOM 1559 N N . THR A 1 209 ? -18.570 -15.991 51.776 1.00 64.06 209 THR A N 1
ATOM 1560 C CA . THR A 1 209 ? -19.578 -16.860 52.411 1.00 64.06 209 THR A CA 1
ATOM 1561 C C . THR A 1 209 ? -19.248 -18.296 52.044 1.00 64.06 209 THR A C 1
ATOM 1563 O O . THR A 1 209 ? -18.972 -18.550 50.849 1.00 64.06 209 THR A O 1
#

Foldseek 3Di:
DDDDDDDDDDDPDDPDPDPVLVVLVVVVVVVVVVPVPDDPPPPPPQQQLVVVVLSVVCSVQVLSVVLVVCVVVVDPDRDLVSCVVLLVVLVVLQVLLLVLQLVLQCVVVVDNVRSVVRSVVVVVVPPCVVSPSDNDLVSLLSSLVSLLSSLLVVCVVDPVSPVVSVVSLVSSCSSPVVSVVVVVVSVVVVVVVVVVVVPPPPPPDDDDD

pLDDT: mean 72.03, std 18.61, range [25.05, 95.88]

Sequence (209 aa):
MAVSVRAFAVARGASTIDIESIQVASDLHRNLTSESSVPRTAQHHRTPGHPLLLAVVAIVDPNVRQGLACSLADRRHCRSDLFATILALQVMAAVASCAMLLIIAWRLSGSWEVALIAVALTFIATRPGDLAGLVRPMIWYHFLLTLYVFLAVLARRSVALSLGAGTALGTSVLFEPVTVVLIPVTAMLFLLAGRGRSNGPSRQGLRAT

Nearest PDB structures (foldseek):
  6xns-assembly1_B  TM=1.832E-01  e=9.074E+00  synthetic construct